Protein AF-A0A1U7Y571-F1 (afdb_monomer_lite)

pLDDT: mean 78.32, std 21.55, range [31.23, 98.25]

Foldseek 3Di:
DDDDDDDDDDPPDDDCVVVDPDPDPPDPDPVVVVCVVVVVDDPPDPPDQDADPPPRDRPVVVVVCVVDVPVPVPDPPPPVVVVVVVVVVVVVVVVVVVVVVVVVVVVVVVVVVVVVVVVVVVVVVVVVVVVVVVVVVVVVVVVVVVVVVVVVVVVVVVVVVVVVVVVVVVVVVVVVVVVVVVVVVVVVVVVVVVVVVVVVVVVVVVVVVVVVVVVVVVVVVVVVVVVVVVVVVVVVVVVVVVVVVVVLVVVVVVLVVVLVVVVVVLVVVLVVLVVVLVVVLPPDDPVVNVVSVVVNVVVSVVSVVVNVVVVVVSVVVPDDDDD

Secondary structure (DSSP, 8-state):
-PPPP---PPPPSS-GGGT-----TTS---HHHHHHHHTTS----TT-----TTT-S--HHHHHHHH-GGGGTT----HHHHHHHHHHHHHHHHHHHHHHHHHHHHHHHHHHHHHHHHHHHHHHHHHHHHHHHHHHHHHHHHHHHHHHHHHHHHHHHHHHHHHHHHHHHHHHHHHHHHHHHHHHHHHHHHHHHHHHHHHHHHHHHHHHHHHHHHHHHHHHHHHHHHHHHHHHHHHHHHHHHHHHHHHHHHHHHHHHHHHHHHHHHHHHHHHHHHHHHHHHGGG--HHHHHHHHHHHHHHHHHHHHHHHHHHHHHHTT-PPPP-

Organism: Nicotiana sylvestris (NCBI:txid4096)

Radius of gyration: 106.47 Å; chains: 1; bounding box: 173×59×267 Å

Sequence (323 aa):
MRQFARRQEVPPTRDMSKFCYDFGKDQPHDEEEIMKIWYGSKVSELNEMVEDRDRREVIPEYITWFHDPSSFRDRPEGSKRRRNDQRTIENLKEELEHAQMTIAKKQTQQQTGVAQIRLNIKNDYQSALRVMDKDINLAKNEVARLQEELANTNGLVRRVGVNKNAEIRKLQEDLSIVEEAMHQQQMEFDLQSEKFESIKNHQLAEFETEKRHYHEIIGRLQNDLTEDMKQRNSVLDREADALNLADARGQQIDGMFVVQENVKRRILEIAEYTALGCTDCEKMNKKIFIESAINLARHIATNLEAMYKDMSNQLGQGAPQPR

Structure (mmCIF, N/CA/C/O backbone):
data_AF-A0A1U7Y571-F1
#
_entry.id   AF-A0A1U7Y571-F1
#
loop_
_atom_site.group_PDB
_atom_site.id
_atom_site.type_symbol
_atom_site.label_atom_id
_atom_site.label_alt_id
_atom_site.label_comp_id
_atom_site.label_asym_id
_atom_site.label_entity_id
_atom_site.label_seq_id
_atom_site.pdbx_PDB_ins_code
_atom_site.Cartn_x
_atom_site.Cartn_y
_atom_site.Cartn_z
_atom_site.occupancy
_atom_site.B_iso_or_equiv
_atom_site.auth_seq_id
_atom_site.auth_comp_id
_atom_site.auth_asym_id
_atom_site.auth_atom_id
_atom_site.pdbx_PDB_model_num
ATOM 1 N N . MET A 1 1 ? -73.671 23.433 121.734 1.00 31.77 1 MET A N 1
ATOM 2 C CA . MET A 1 1 ? -75.065 23.069 121.398 1.00 31.77 1 MET A CA 1
ATOM 3 C C . MET A 1 1 ? -75.106 21.659 120.828 1.00 31.77 1 MET A C 1
ATOM 5 O O . MET A 1 1 ? -74.379 21.384 119.884 1.00 31.77 1 MET A O 1
ATOM 9 N N . ARG A 1 2 ? -75.920 20.770 121.410 1.00 31.23 2 ARG A N 1
ATOM 10 C CA . ARG A 1 2 ? -76.294 19.478 120.814 1.00 31.23 2 ARG A CA 1
ATOM 11 C C . ARG A 1 2 ? -77.509 19.723 119.918 1.00 31.23 2 ARG A C 1
ATOM 13 O O . ARG A 1 2 ? -78.523 20.184 120.428 1.00 31.23 2 ARG A O 1
ATOM 20 N N . GLN A 1 3 ? -77.417 19.428 118.623 1.00 33.84 3 GLN A N 1
ATOM 21 C CA . GLN A 1 3 ? -78.598 19.317 117.764 1.00 33.84 3 GLN A CA 1
ATOM 22 C C . GLN A 1 3 ? -79.016 17.847 117.676 1.00 33.84 3 GLN A C 1
ATOM 24 O O . GLN A 1 3 ? -78.217 16.966 117.367 1.00 33.84 3 GLN A O 1
ATOM 29 N N . PHE A 1 4 ? -80.273 17.609 118.040 1.00 32.69 4 PHE A N 1
ATOM 30 C CA . PHE A 1 4 ? -80.945 16.318 118.061 1.00 32.69 4 PHE A CA 1
ATOM 31 C C . PHE A 1 4 ? -81.281 15.812 116.651 1.00 32.69 4 PHE A C 1
ATOM 33 O O . PHE A 1 4 ? -81.442 16.576 115.703 1.00 32.69 4 PHE A O 1
ATOM 40 N N . ALA A 1 5 ? -81.426 14.490 116.566 1.00 40.34 5 ALA A N 1
ATOM 41 C CA . ALA A 1 5 ? -81.720 13.694 115.386 1.00 40.34 5 ALA A CA 1
ATOM 42 C C . ALA A 1 5 ? -82.899 14.203 114.530 1.00 40.34 5 ALA A C 1
ATOM 44 O O . ALA A 1 5 ? -84.063 14.130 114.925 1.00 40.34 5 ALA A O 1
ATOM 45 N N . ARG A 1 6 ? -82.591 14.586 113.289 1.00 34.84 6 ARG A N 1
ATOM 46 C CA . ARG A 1 6 ? -83.464 14.439 112.115 1.00 34.84 6 ARG A CA 1
ATOM 47 C C . ARG A 1 6 ? -82.594 13.893 110.981 1.00 34.84 6 ARG A C 1
ATOM 49 O O . ARG A 1 6 ? -81.457 14.333 110.838 1.00 34.84 6 ARG A O 1
ATOM 56 N N . ARG A 1 7 ? -83.094 12.911 110.219 1.00 35.56 7 ARG A N 1
ATOM 57 C CA . ARG A 1 7 ? -82.426 12.376 109.017 1.00 35.56 7 ARG A CA 1
ATOM 58 C C . ARG A 1 7 ? -82.040 13.546 108.106 1.00 35.56 7 ARG A C 1
ATOM 60 O O . ARG A 1 7 ? -82.919 14.162 107.513 1.00 35.56 7 ARG A O 1
ATOM 67 N N . GLN A 1 8 ? -80.750 13.847 108.020 1.00 35.62 8 GLN A N 1
ATOM 68 C CA . GLN A 1 8 ? -80.201 14.684 106.963 1.00 35.62 8 GLN A CA 1
ATOM 69 C C . GLN A 1 8 ? -79.839 13.754 105.808 1.00 35.62 8 GLN A C 1
ATOM 71 O O . GLN A 1 8 ? -78.957 12.907 105.940 1.00 35.62 8 GLN A O 1
ATOM 76 N N . GLU A 1 9 ? -80.545 13.882 104.686 1.00 34.69 9 GLU A N 1
ATOM 77 C CA . GLU A 1 9 ? -79.982 13.464 103.407 1.00 34.69 9 GLU A CA 1
ATOM 78 C C . GLU A 1 9 ? -78.757 14.343 103.154 1.00 34.69 9 GLU A C 1
ATOM 80 O O . GLU A 1 9 ? -78.860 15.568 103.091 1.00 34.69 9 GLU A O 1
ATOM 85 N N . VAL A 1 10 ? -77.583 13.720 103.074 1.00 40.56 10 VAL A N 1
ATOM 86 C CA . VAL A 1 10 ? -76.367 14.397 102.623 1.00 40.56 10 VAL A CA 1
ATOM 87 C C . VAL A 1 10 ? -76.582 14.745 101.145 1.00 40.56 10 VAL A C 1
ATOM 89 O O . VAL A 1 10 ? -76.798 13.825 100.352 1.00 40.56 10 VAL A O 1
ATOM 92 N N . PRO A 1 11 ? -76.546 16.026 100.736 1.00 41.34 11 PRO A N 1
ATOM 93 C CA . PRO A 1 11 ? -76.651 16.375 99.326 1.00 41.34 11 PRO A CA 1
ATOM 94 C C . PRO A 1 11 ? -75.455 15.781 98.566 1.00 41.34 11 PRO A C 1
ATOM 96 O O . PRO A 1 11 ? -74.331 15.842 99.074 1.00 41.34 11 PRO A O 1
ATOM 99 N N . PRO A 1 12 ? -75.637 15.226 97.354 1.00 43.62 12 PRO A N 1
ATOM 100 C CA . PRO A 1 12 ? -74.515 14.762 96.554 1.00 43.62 12 PRO A CA 1
ATOM 101 C C . PRO A 1 12 ? -73.651 15.974 96.200 1.00 43.62 12 PRO A C 1
ATOM 103 O O . PRO A 1 12 ? -74.136 16.915 95.573 1.00 43.62 12 PRO A O 1
ATOM 106 N N . THR A 1 13 ? -72.401 15.948 96.669 1.00 43.28 13 THR A N 1
ATOM 107 C CA . THR A 1 13 ? -71.275 16.851 96.375 1.00 43.28 13 THR A CA 1
ATOM 108 C C . THR A 1 13 ? -71.540 17.879 95.266 1.00 43.28 13 THR A C 1
ATOM 110 O O . THR A 1 13 ? -71.124 17.734 94.118 1.00 43.28 13 THR A O 1
ATOM 113 N N . ARG A 1 14 ? -72.197 18.980 95.640 1.00 43.28 14 ARG A N 1
ATOM 114 C CA . ARG A 1 14 ? -72.094 20.272 94.963 1.00 43.28 14 ARG A CA 1
ATOM 115 C C . ARG A 1 14 ? -71.531 21.250 95.980 1.00 43.28 14 ARG A C 1
ATOM 117 O O . ARG A 1 14 ? -72.228 21.639 96.905 1.00 43.28 14 ARG A O 1
ATOM 124 N N . ASP A 1 15 ? -70.245 21.534 95.815 1.00 46.50 15 ASP A N 1
ATOM 125 C CA . ASP A 1 15 ? -69.506 22.691 96.323 1.00 46.50 15 ASP A CA 1
ATOM 126 C C . ASP A 1 15 ? -70.069 23.353 97.604 1.00 46.50 15 ASP A C 1
ATOM 128 O O . ASP A 1 15 ? -70.767 24.367 97.564 1.00 46.50 15 ASP A O 1
ATOM 132 N N . MET A 1 16 ? -69.757 22.755 98.761 1.00 43.06 16 MET A N 1
ATOM 133 C CA . MET A 1 16 ? -70.115 23.255 100.102 1.00 43.06 16 MET A CA 1
ATOM 134 C C . MET A 1 16 ? -69.281 24.478 100.538 1.00 43.06 16 MET A C 1
ATOM 136 O O . MET A 1 16 ? -69.484 24.995 101.636 1.00 43.06 16 MET A O 1
ATOM 140 N N . SER A 1 17 ? -68.381 24.982 99.683 1.00 52.56 17 SER A N 1
ATOM 141 C CA . SER A 1 17 ? -67.514 26.138 99.968 1.00 52.56 17 SER A CA 1
ATOM 142 C C . SER A 1 17 ? -68.280 27.429 100.280 1.00 52.56 17 SER A C 1
ATOM 144 O O . SER A 1 17 ? -67.743 28.324 100.920 1.00 52.56 17 SER A O 1
ATOM 146 N N . LYS A 1 18 ? -69.555 27.531 99.880 1.00 46.28 18 LYS A N 1
ATOM 147 C CA . LYS A 1 18 ? -70.400 28.710 100.139 1.00 46.28 18 LYS A CA 1
ATOM 148 C C . LYS A 1 18 ? -71.091 28.720 101.507 1.00 46.28 18 LYS A C 1
ATOM 150 O O . LYS A 1 18 ? -71.680 29.736 101.861 1.00 46.28 18 LYS A O 1
ATOM 155 N N . PHE A 1 19 ? -71.049 27.616 102.258 1.00 45.09 19 PHE A N 1
ATOM 156 C CA . PHE A 1 19 ? -71.731 27.481 103.557 1.00 45.09 19 PHE A CA 1
ATOM 157 C C . PHE A 1 19 ? -70.787 27.130 104.715 1.00 45.09 19 PHE A C 1
ATOM 159 O O . PHE A 1 19 ? -71.224 27.073 105.864 1.00 45.09 19 PHE A O 1
ATOM 166 N N . CYS A 1 20 ? -69.503 26.920 104.428 1.00 41.84 20 CYS A N 1
ATOM 167 C CA . CYS A 1 20 ? -68.460 26.723 105.424 1.00 41.84 20 CYS A CA 1
ATOM 168 C C . CYS A 1 20 ? -67.620 27.997 105.524 1.00 41.84 20 CYS A C 1
ATOM 170 O O . CYS A 1 20 ? -66.978 28.400 104.558 1.00 41.84 20 CYS A O 1
ATOM 172 N N . TYR A 1 21 ? -67.634 28.629 106.696 1.00 47.75 21 TYR A N 1
ATOM 173 C CA . TYR A 1 21 ? -66.635 29.630 107.053 1.00 47.75 21 TYR A CA 1
ATOM 174 C C . TYR A 1 21 ? -65.439 28.870 107.633 1.00 47.75 21 TYR A C 1
ATOM 176 O O . TYR A 1 21 ? -65.508 28.356 108.751 1.00 47.75 21 TYR A O 1
ATOM 184 N N . ASP A 1 22 ? -64.385 28.710 106.835 1.00 48.94 22 ASP A N 1
ATOM 185 C CA . ASP A 1 22 ? -63.170 28.013 107.255 1.00 48.94 22 ASP A CA 1
ATOM 186 C C . ASP A 1 22 ? -62.324 28.935 108.139 1.00 48.94 22 ASP A C 1
ATOM 188 O O . ASP A 1 22 ? -61.705 29.890 107.670 1.00 48.94 22 ASP A O 1
ATOM 192 N N . PHE A 1 23 ? -62.270 28.634 109.437 1.00 48.78 23 PHE A N 1
ATOM 193 C CA . PHE A 1 23 ? -61.334 29.274 110.357 1.00 48.78 23 PHE A CA 1
ATOM 194 C C . PHE A 1 23 ? -59.938 28.665 110.155 1.00 48.78 23 PHE A C 1
ATOM 196 O O . PHE A 1 23 ? -59.596 27.631 110.733 1.00 48.78 23 PHE A O 1
ATOM 203 N N . GLY A 1 24 ? -59.142 29.290 109.285 1.00 47.00 24 GLY A N 1
ATOM 204 C CA . GLY A 1 24 ? -57.737 28.943 109.068 1.00 47.00 24 GLY A CA 1
ATOM 205 C C . GLY A 1 24 ? -56.889 29.169 110.326 1.00 47.00 24 GLY A C 1
ATOM 206 O O . GLY A 1 24 ? -57.130 30.098 111.092 1.00 47.00 24 GLY A O 1
ATOM 207 N N . LYS A 1 25 ? -55.878 28.317 110.539 1.00 49.66 25 LYS A N 1
ATOM 208 C CA . LYS A 1 25 ? -55.056 28.269 111.767 1.00 49.66 25 LYS A CA 1
ATOM 209 C C . LYS A 1 25 ? -54.206 29.519 112.060 1.00 49.66 25 LYS A C 1
ATOM 211 O O . LYS A 1 25 ? -53.696 29.608 113.169 1.00 49.66 25 LYS A O 1
ATOM 216 N N . ASP A 1 26 ? -54.102 30.473 111.132 1.00 52.91 26 ASP A N 1
ATOM 217 C CA . ASP A 1 26 ? -53.171 31.612 111.221 1.00 52.91 26 ASP A CA 1
ATOM 218 C C . ASP A 1 26 ? -53.839 32.990 111.012 1.00 52.91 26 ASP A C 1
ATOM 220 O O . ASP A 1 26 ? -53.182 33.955 110.621 1.00 52.91 26 ASP A O 1
ATOM 224 N N . GLN A 1 27 ? -55.145 33.110 111.270 1.00 49.53 27 GLN A N 1
ATOM 225 C CA . GLN A 1 27 ? -55.864 34.386 111.184 1.00 49.53 27 GLN A CA 1
ATOM 226 C C . GLN A 1 27 ? -56.227 34.880 112.596 1.00 49.53 27 GLN A C 1
ATOM 228 O O . GLN A 1 27 ? -56.904 34.146 113.322 1.00 49.53 27 GLN A O 1
ATOM 233 N N . PRO A 1 28 ? -55.783 36.080 113.029 1.00 51.31 28 PRO A N 1
ATOM 234 C CA . PRO A 1 28 ? -56.175 36.619 114.326 1.00 51.31 28 PRO A CA 1
ATOM 235 C C . PRO A 1 28 ? -57.691 36.801 114.344 1.00 51.31 28 PRO A C 1
ATOM 237 O O . PRO A 1 28 ? -58.272 37.405 113.443 1.00 51.31 28 PRO A O 1
ATOM 240 N N . HIS A 1 29 ? -58.324 36.206 115.348 1.00 54.94 29 HIS A N 1
ATOM 241 C CA . HIS A 1 29 ? -59.762 36.262 115.534 1.00 54.94 29 HIS A CA 1
ATOM 242 C C . HIS A 1 29 ? -60.182 37.704 115.820 1.00 54.94 29 HIS A C 1
ATOM 244 O O . HIS A 1 29 ? -59.768 38.273 116.829 1.00 54.94 29 HIS A O 1
ATOM 250 N N . ASP A 1 30 ? -60.995 38.289 114.941 1.00 53.50 30 ASP A N 1
ATOM 251 C CA . ASP A 1 30 ? -61.680 39.540 115.241 1.00 53.50 30 ASP A CA 1
ATOM 252 C C . ASP A 1 30 ? -62.748 39.235 116.300 1.00 53.50 30 ASP A C 1
ATOM 254 O O . ASP A 1 30 ? -63.808 38.665 116.011 1.00 53.50 30 ASP A O 1
ATOM 258 N N . GLU A 1 31 ? -62.421 39.527 117.562 1.00 55.09 31 GLU A N 1
ATOM 259 C CA . GLU A 1 31 ? -63.329 39.343 118.696 1.00 55.09 31 GLU A CA 1
ATOM 260 C C . GLU A 1 31 ? -64.668 40.043 118.441 1.00 55.09 31 GLU A C 1
ATOM 262 O O . GLU A 1 31 ? -65.698 39.548 118.886 1.00 55.09 31 GLU A O 1
ATOM 267 N N . GLU A 1 32 ? -64.697 41.124 117.657 1.00 55.69 32 GLU A N 1
ATOM 268 C CA . GLU A 1 32 ? -65.911 41.876 117.343 1.00 55.69 32 GLU A CA 1
ATOM 269 C C . GLU A 1 32 ? -66.868 41.097 116.414 1.00 55.69 32 GLU A C 1
ATOM 271 O O . GLU A 1 32 ? -68.094 41.204 116.528 1.00 55.69 32 GLU A O 1
ATOM 276 N N . GLU A 1 33 ? -66.337 40.238 115.540 1.00 57.28 33 GLU A N 1
ATOM 277 C CA . GLU A 1 33 ? -67.117 39.415 114.606 1.00 57.28 33 GLU A CA 1
ATOM 278 C C . GLU A 1 33 ? -67.614 38.113 115.262 1.00 57.28 33 GLU A C 1
ATOM 280 O O . GLU A 1 33 ? -68.762 37.702 115.064 1.00 57.28 33 GLU A O 1
ATOM 285 N N . ILE A 1 34 ? -66.810 37.527 116.157 1.00 54.88 34 ILE A N 1
ATOM 286 C CA . ILE A 1 34 ? -67.235 36.423 117.036 1.00 54.88 34 ILE A CA 1
ATOM 287 C C . ILE A 1 34 ? -68.296 36.915 118.031 1.00 54.88 34 ILE A C 1
ATOM 289 O O . ILE A 1 34 ? -69.308 36.238 118.249 1.00 54.88 34 ILE A O 1
ATOM 293 N N . MET A 1 35 ? -68.122 38.122 118.578 1.00 52.94 35 MET A N 1
ATOM 294 C CA . MET A 1 35 ? -69.104 38.767 119.448 1.00 52.94 35 MET A CA 1
ATOM 295 C C . MET A 1 35 ? -70.404 39.075 118.699 1.00 52.94 35 MET A C 1
ATOM 297 O O . MET A 1 35 ? -71.463 38.898 119.285 1.00 52.94 35 MET A O 1
ATOM 301 N N . LYS A 1 36 ? -70.405 39.411 117.401 1.00 57.31 36 LYS A N 1
ATOM 302 C CA . LYS A 1 36 ? -71.660 39.557 116.624 1.00 57.31 36 LYS A CA 1
ATOM 303 C C . LYS A 1 36 ? -72.463 38.256 116.499 1.00 57.31 36 LYS A C 1
ATOM 305 O O . LYS A 1 36 ? -73.692 38.306 116.510 1.00 57.31 36 LYS A O 1
ATOM 310 N N . ILE A 1 37 ? -71.799 37.100 116.421 1.00 53.69 37 ILE A N 1
ATOM 311 C CA . ILE A 1 37 ? -72.464 35.784 116.374 1.00 53.69 37 ILE A CA 1
ATOM 312 C C . ILE A 1 37 ? -72.998 35.392 117.763 1.00 53.69 37 ILE A C 1
ATOM 314 O O . ILE A 1 37 ? -74.076 34.806 117.870 1.00 53.69 37 ILE A O 1
ATOM 318 N N . TRP A 1 38 ? -72.274 35.737 118.832 1.00 51.00 38 TRP A N 1
ATOM 319 C CA . TRP A 1 38 ? -72.610 35.331 120.201 1.00 51.00 38 TRP A CA 1
ATOM 320 C C . TRP A 1 38 ? -73.520 36.317 120.961 1.00 51.00 38 TRP A C 1
ATOM 322 O O . TRP A 1 38 ? -74.423 35.865 121.658 1.00 51.00 38 TRP A O 1
ATOM 332 N N . TYR A 1 39 ? -73.384 37.637 120.787 1.00 45.16 39 TYR A N 1
ATOM 333 C CA . TYR A 1 39 ? -74.189 38.671 121.472 1.00 45.16 39 TYR A CA 1
ATOM 334 C C . TYR A 1 39 ? -75.513 39.029 120.778 1.00 45.16 39 TYR A C 1
ATOM 336 O O . TYR A 1 39 ? -76.322 39.763 121.342 1.00 45.16 39 TYR A O 1
ATOM 344 N N . GLY A 1 40 ? -75.797 38.467 119.597 1.00 39.66 40 GLY A N 1
ATOM 345 C CA . GLY A 1 40 ? -77.171 38.400 119.080 1.00 39.66 40 GLY A CA 1
ATOM 346 C C . GLY A 1 40 ? -78.068 37.468 119.910 1.00 39.66 40 GLY A C 1
ATOM 347 O O . GLY A 1 40 ? -79.295 37.535 119.811 1.00 39.66 40 GLY A O 1
ATOM 348 N N . SER A 1 41 ? -77.469 36.623 120.760 1.00 35.56 41 SER A N 1
ATOM 349 C CA . SER A 1 41 ? -78.193 35.854 121.768 1.00 35.56 41 SER A CA 1
ATOM 350 C C . SER A 1 41 ? -78.503 36.753 122.957 1.00 35.56 41 SER A C 1
ATOM 352 O O . SER A 1 41 ? -77.671 36.954 123.840 1.00 35.56 41 SER A O 1
ATOM 354 N N . LYS A 1 42 ? -79.732 37.278 122.994 1.00 38.59 42 LYS A N 1
ATOM 355 C CA . LYS A 1 42 ? -80.334 37.741 124.245 1.00 38.59 42 LYS A CA 1
ATOM 356 C C . LYS A 1 42 ? -80.185 36.624 125.276 1.00 38.59 42 LYS A C 1
ATOM 358 O O . LYS A 1 42 ? -80.709 35.527 125.087 1.00 38.59 42 LYS A O 1
ATOM 363 N N . VAL A 1 43 ? -79.465 36.908 126.355 1.00 35.81 43 VAL A N 1
ATOM 364 C CA . VAL A 1 43 ? -79.525 36.099 127.568 1.00 35.81 43 VAL A CA 1
ATOM 365 C C . VAL A 1 43 ? -80.915 36.347 128.136 1.00 35.81 43 VAL A C 1
ATOM 367 O O . VAL A 1 43 ? -81.156 37.388 128.740 1.00 35.81 43 VAL A O 1
ATOM 370 N N . SER A 1 44 ? -81.855 35.453 127.834 1.00 37.69 44 SER A N 1
ATOM 371 C CA . SER A 1 44 ? -83.191 35.521 128.411 1.00 37.69 44 SER A CA 1
ATOM 372 C C . SER A 1 44 ? -83.073 35.464 129.929 1.00 37.69 44 SER A C 1
ATOM 374 O O . SER A 1 44 ? -82.416 34.578 130.483 1.00 37.69 44 SER A O 1
ATOM 376 N N . GLU A 1 45 ? -83.667 36.459 130.586 1.00 37.25 45 GLU A N 1
ATOM 377 C CA . GLU A 1 45 ? -83.770 36.518 132.039 1.00 37.25 45 GLU A CA 1
ATOM 378 C C . GLU A 1 45 ? -84.457 35.244 132.547 1.00 37.25 45 GLU A C 1
ATOM 380 O O . GLU A 1 45 ? -85.248 34.631 131.832 1.00 37.25 45 GLU A O 1
ATOM 385 N N . LEU A 1 46 ? -84.147 34.839 133.782 1.00 40.56 46 LEU A N 1
ATOM 386 C CA . LEU A 1 46 ? -84.440 33.530 134.394 1.00 40.56 46 LEU A CA 1
ATOM 387 C C . LEU A 1 46 ? -85.919 33.058 134.327 1.00 40.56 46 LEU A C 1
ATOM 389 O O . LEU A 1 46 ? -86.202 31.929 134.703 1.00 40.56 46 LEU A O 1
ATOM 393 N N . ASN A 1 47 ? -86.845 33.888 133.839 1.00 41.75 47 ASN A N 1
ATOM 394 C CA . ASN A 1 47 ? -88.275 33.614 133.681 1.00 41.75 47 ASN A CA 1
ATOM 395 C C . ASN A 1 47 ? -88.846 33.994 132.292 1.00 41.75 47 ASN A C 1
ATOM 397 O O . ASN A 1 47 ? -90.063 34.124 132.149 1.00 41.75 47 ASN A O 1
ATOM 401 N N . GLU A 1 48 ? -88.019 34.191 131.261 1.00 43.38 48 GLU A N 1
ATOM 402 C CA . GLU A 1 48 ? -88.506 34.546 129.921 1.00 43.38 48 GLU A CA 1
ATOM 403 C C . GLU A 1 48 ? -88.832 33.283 129.098 1.00 43.38 48 GLU A C 1
ATOM 405 O O . GLU A 1 48 ? -87.965 32.481 128.744 1.00 43.38 48 GLU A O 1
ATOM 410 N N . MET A 1 49 ? -90.128 33.083 128.840 1.00 46.78 49 MET A N 1
ATOM 411 C CA . MET A 1 49 ? -90.694 31.901 128.185 1.00 46.78 49 MET A CA 1
ATOM 412 C C . MET A 1 49 ? -90.464 31.942 126.665 1.00 46.78 49 MET A C 1
ATOM 414 O O . MET A 1 49 ? -90.926 32.858 125.989 1.00 46.78 49 MET A O 1
ATOM 418 N N . VAL A 1 50 ? -89.777 30.938 126.108 1.00 44.22 50 VAL A N 1
ATOM 419 C CA . VAL A 1 50 ? -89.548 30.826 124.655 1.00 44.22 50 VAL A CA 1
ATOM 420 C C . VAL A 1 50 ? -90.733 30.109 123.998 1.00 44.22 50 VAL A C 1
ATOM 422 O O . VAL A 1 50 ? -90.912 28.904 124.170 1.00 44.22 50 VAL A O 1
ATOM 425 N N . GLU A 1 51 ? -91.547 30.856 123.249 1.00 44.53 51 GLU A N 1
ATOM 426 C CA . GLU A 1 51 ? -92.693 30.336 122.490 1.00 44.53 51 GLU A CA 1
ATOM 427 C C . GLU A 1 51 ? -92.257 29.588 121.215 1.00 44.53 51 GLU A C 1
ATOM 429 O O . GLU A 1 51 ? -91.438 30.077 120.432 1.00 44.53 51 GLU A O 1
ATOM 434 N N . ASP A 1 52 ? -92.840 28.407 120.977 1.00 48.34 52 ASP A N 1
ATOM 435 C CA . ASP A 1 52 ? -92.602 27.608 119.770 1.00 48.34 52 ASP A CA 1
ATOM 436 C C . ASP A 1 52 ? -93.311 28.237 118.550 1.00 48.34 52 ASP A C 1
ATOM 438 O O . ASP A 1 52 ? -94.535 28.426 118.526 1.00 48.34 52 ASP A O 1
ATOM 442 N N . ARG A 1 53 ? -92.518 28.581 117.526 1.00 49.38 53 ARG A N 1
ATOM 443 C CA . ARG A 1 53 ? -92.895 29.468 116.410 1.00 49.38 53 ARG A CA 1
ATOM 444 C C . ARG A 1 53 ? -93.991 28.916 115.503 1.00 49.38 53 ARG A C 1
ATOM 446 O O . ARG A 1 53 ? -94.675 29.706 114.858 1.00 49.38 53 ARG A O 1
ATOM 453 N N . ASP A 1 54 ? -94.184 27.602 115.484 1.00 48.22 54 ASP A N 1
ATOM 454 C CA . ASP A 1 54 ? -95.170 26.965 114.608 1.00 48.22 54 ASP A CA 1
ATOM 455 C C . ASP A 1 54 ? -96.510 26.684 115.306 1.00 48.22 54 ASP A C 1
ATOM 457 O O . ASP A 1 54 ? -97.479 26.324 114.634 1.00 48.22 54 ASP A O 1
ATOM 461 N N . ARG A 1 55 ? -96.602 26.837 116.640 1.00 54.59 55 ARG A N 1
ATOM 462 C CA . ARG A 1 55 ? -97.821 26.483 117.396 1.00 54.59 55 ARG A CA 1
ATOM 463 C C . ARG A 1 55 ? -98.273 27.464 118.484 1.00 54.59 55 ARG A C 1
ATOM 465 O O . ARG A 1 55 ? -99.368 27.261 118.990 1.00 54.59 55 ARG A O 1
ATOM 472 N N . ARG A 1 56 ? -97.528 28.541 118.791 1.00 49.72 56 ARG A N 1
ATOM 473 C CA . ARG A 1 56 ? -97.926 29.616 119.743 1.00 49.72 56 ARG A CA 1
ATOM 474 C C . ARG A 1 56 ? -98.472 29.117 121.098 1.00 49.72 56 ARG A C 1
ATOM 476 O O . ARG A 1 56 ? -99.270 29.794 121.738 1.00 49.72 56 ARG A O 1
ATOM 483 N N . GLU A 1 57 ? -98.021 27.953 121.549 1.00 47.53 57 GLU A N 1
ATOM 484 C CA . GLU A 1 57 ? -98.311 27.409 122.873 1.00 47.53 57 GLU A CA 1
ATOM 485 C C . GLU A 1 57 ? -96.987 26.988 123.513 1.00 47.53 57 GLU A C 1
ATOM 487 O O . GLU A 1 57 ? -96.152 26.331 122.885 1.00 47.53 57 GLU A O 1
ATOM 492 N N . VAL A 1 58 ? -96.774 27.404 124.762 1.00 49.50 58 VAL A N 1
ATOM 493 C CA . VAL A 1 58 ? -95.602 27.022 125.554 1.00 49.50 58 VAL A CA 1
ATOM 494 C C . VAL A 1 58 ? -95.783 25.564 125.965 1.00 49.50 58 VAL A C 1
ATOM 496 O O . VAL A 1 58 ? -96.652 25.272 126.780 1.00 49.50 58 VAL A O 1
ATOM 499 N N . ILE A 1 59 ? -94.988 24.657 125.380 1.00 50.50 59 ILE A N 1
ATOM 500 C CA . ILE A 1 59 ? -95.029 23.206 125.631 1.00 50.50 59 ILE A CA 1
ATOM 501 C C . ILE A 1 59 ? -94.645 22.953 127.102 1.00 50.50 59 ILE A C 1
ATOM 503 O O . ILE A 1 59 ? -93.455 23.024 127.437 1.00 50.50 59 ILE A O 1
ATOM 507 N N . PRO A 1 60 ? -95.608 22.658 127.999 1.00 55.00 60 PRO A N 1
ATOM 508 C CA . PRO A 1 60 ? -95.343 22.568 129.435 1.00 55.00 60 PRO A CA 1
ATOM 509 C C . PRO A 1 60 ? -94.358 21.442 129.775 1.00 55.00 60 PRO A C 1
ATOM 511 O O . PRO A 1 60 ? -93.636 21.518 130.772 1.00 55.00 60 PRO A O 1
ATOM 514 N N . GLU A 1 61 ? -94.279 20.415 128.919 1.00 51.66 61 GLU A N 1
ATOM 515 C CA . GLU A 1 61 ? -93.401 19.258 129.108 1.00 51.66 61 GLU A CA 1
ATOM 516 C C . GLU A 1 61 ? -91.904 19.583 129.002 1.00 51.66 61 GLU A C 1
ATOM 518 O O . GLU A 1 61 ? -91.074 18.854 129.548 1.00 51.66 61 GLU A O 1
ATOM 523 N N . TYR A 1 62 ? -91.530 20.677 128.330 1.00 55.19 62 TYR A N 1
ATOM 524 C CA . TYR A 1 62 ? -90.127 21.090 128.247 1.00 55.19 62 TYR A CA 1
ATOM 525 C C . TYR A 1 62 ? -89.632 21.697 129.569 1.00 55.19 62 TYR A C 1
ATOM 527 O O . TYR A 1 62 ? -88.498 21.450 129.982 1.00 55.19 62 TYR A O 1
ATOM 535 N N . ILE A 1 63 ? -90.504 22.421 130.280 1.00 54.47 63 ILE A N 1
ATOM 536 C CA . ILE A 1 63 ? -90.199 23.014 131.593 1.00 54.47 63 ILE A CA 1
ATOM 537 C C . ILE A 1 63 ? -90.005 21.909 132.640 1.00 54.47 63 ILE A C 1
ATOM 539 O O . ILE A 1 63 ? -89.088 21.971 133.457 1.00 54.47 63 ILE A O 1
ATOM 543 N N . THR A 1 64 ? -90.813 20.848 132.571 1.00 52.84 64 THR A N 1
ATOM 544 C CA . THR A 1 64 ? -90.664 19.679 133.452 1.00 52.84 64 THR A CA 1
ATOM 545 C C . THR A 1 64 ? -89.386 18.891 133.153 1.00 52.84 64 THR A C 1
ATOM 547 O O . THR A 1 64 ? -88.708 18.472 134.088 1.00 52.84 64 THR A O 1
ATOM 550 N N . TRP A 1 65 ? -88.989 18.753 131.879 1.00 58.53 65 TRP A N 1
ATOM 551 C CA . TRP A 1 65 ? -87.721 18.105 131.508 1.00 58.53 65 TRP A CA 1
ATOM 552 C C . TRP A 1 65 ? -86.483 18.871 131.997 1.00 58.53 65 TRP A C 1
ATOM 554 O O . TRP A 1 65 ? -85.517 18.252 132.442 1.00 58.53 65 TRP A O 1
ATOM 564 N N . PHE A 1 66 ? -86.501 20.205 131.921 1.00 53.59 66 PHE A N 1
ATOM 565 C CA . PHE A 1 66 ? -85.352 21.027 132.306 1.00 53.59 66 PHE A CA 1
ATOM 566 C C . PHE A 1 66 ? -85.111 21.033 133.826 1.00 53.59 66 PHE A C 1
ATOM 568 O O . PHE A 1 66 ? -83.960 21.072 134.260 1.00 53.59 66 PHE A O 1
ATOM 575 N N . HIS A 1 67 ? -86.176 20.952 134.634 1.00 50.72 67 HIS A N 1
ATOM 576 C CA . HIS A 1 67 ? -86.078 20.942 136.098 1.00 50.72 67 HIS A CA 1
ATOM 577 C C . HIS A 1 67 ? -85.942 19.541 136.717 1.00 50.72 67 HIS A C 1
ATOM 579 O O . HIS A 1 67 ? -85.337 19.424 137.781 1.00 50.72 67 HIS A O 1
ATOM 585 N N . ASP A 1 68 ? -86.433 18.485 136.059 1.00 49.56 68 ASP A N 1
ATOM 586 C CA . ASP A 1 68 ? -86.219 17.093 136.476 1.00 49.56 68 ASP A CA 1
ATOM 587 C C . ASP A 1 68 ? -86.055 16.152 135.260 1.00 49.56 68 ASP A C 1
ATOM 589 O O . ASP A 1 68 ? -87.027 15.545 134.786 1.00 49.56 68 ASP A O 1
ATOM 593 N N . PRO A 1 69 ? -84.813 15.969 134.761 1.00 51.78 69 PRO A N 1
ATOM 594 C CA . PRO A 1 69 ? -84.512 15.094 133.624 1.00 51.78 69 PRO A CA 1
ATOM 595 C C . PRO A 1 69 ? -84.854 13.614 133.868 1.00 51.78 69 PRO A C 1
ATOM 597 O O . PRO A 1 69 ? -84.873 12.816 132.927 1.00 51.78 69 PRO A O 1
ATOM 600 N N . SER A 1 70 ? -85.101 13.231 135.124 1.00 49.28 70 SER A N 1
ATOM 601 C CA . SER A 1 70 ? -85.422 11.864 135.542 1.00 49.28 70 SER A CA 1
ATOM 602 C C . SER A 1 70 ? -86.856 11.479 135.164 1.00 49.28 70 SER A C 1
ATOM 604 O O . SER A 1 70 ? -87.119 10.312 134.879 1.00 49.28 70 SER A O 1
ATOM 606 N N . SER A 1 71 ? -87.755 12.462 135.060 1.00 50.94 71 SER A N 1
ATOM 607 C CA . SER A 1 71 ? -89.189 12.272 134.792 1.00 50.94 71 SER A CA 1
ATOM 608 C C . SER A 1 71 ? -89.525 11.786 133.369 1.00 50.94 71 SER A C 1
ATOM 610 O O . SER A 1 71 ? -90.636 11.318 133.122 1.00 50.94 71 SER A O 1
ATOM 612 N N . PHE A 1 72 ? -88.571 11.830 132.427 1.00 47.91 72 PHE A N 1
ATOM 613 C CA . PHE A 1 72 ? -88.764 11.360 131.044 1.00 47.91 72 PHE A CA 1
ATOM 614 C C . PHE A 1 72 ? -88.205 9.958 130.760 1.00 47.91 72 PHE A C 1
ATOM 616 O O . PHE A 1 72 ? -88.449 9.422 129.676 1.00 47.91 72 PHE A O 1
ATOM 623 N N . ARG A 1 73 ? -87.487 9.333 131.709 1.00 44.91 73 ARG A N 1
ATOM 624 C CA . ARG A 1 73 ? -87.071 7.921 131.569 1.00 44.91 73 ARG A CA 1
ATOM 625 C C . ARG A 1 73 ? -88.247 6.947 131.638 1.00 44.91 73 ARG A C 1
ATOM 627 O O . ARG A 1 73 ? -88.126 5.844 131.114 1.00 44.91 73 ARG A O 1
ATOM 634 N N . ASP A 1 74 ? -89.381 7.388 132.175 1.00 42.22 74 ASP A N 1
ATOM 635 C CA . ASP A 1 74 ? -90.572 6.562 132.372 1.00 42.22 74 ASP A CA 1
ATOM 636 C C . ASP A 1 74 ? -91.685 6.845 131.350 1.00 42.22 74 ASP A C 1
ATOM 638 O O . ASP A 1 74 ? -92.851 6.521 131.579 1.00 42.22 74 ASP A O 1
ATOM 642 N N . ARG A 1 75 ? -91.346 7.406 130.177 1.00 43.28 75 ARG A N 1
ATOM 643 C CA . ARG A 1 75 ? -92.268 7.416 129.032 1.00 43.28 75 ARG A CA 1
ATOM 644 C C . ARG A 1 75 ? -92.087 6.103 128.263 1.00 43.28 75 ARG A C 1
ATOM 646 O O . ARG A 1 75 ? -91.058 5.933 127.608 1.00 43.28 75 ARG A O 1
ATOM 653 N N . PRO A 1 76 ? -93.049 5.163 128.300 1.00 46.75 76 PRO A N 1
ATOM 654 C CA . PRO A 1 76 ? -92.924 3.931 127.544 1.00 46.75 76 PRO A CA 1
ATOM 655 C C . PRO A 1 76 ? -93.008 4.283 126.059 1.00 46.75 76 PRO A C 1
ATOM 657 O O . PRO A 1 76 ? -94.075 4.605 125.534 1.00 46.75 76 PRO A O 1
ATOM 660 N N . GLU A 1 77 ? -91.864 4.248 125.375 1.00 41.19 77 GLU A N 1
ATOM 661 C CA . GLU A 1 77 ? -91.798 4.229 123.919 1.00 41.19 77 GLU A CA 1
ATOM 662 C C . GLU A 1 77 ? -92.743 3.136 123.415 1.00 41.19 77 GLU A C 1
ATOM 664 O O . GLU A 1 77 ? -92.512 1.938 123.594 1.00 41.19 77 GLU A O 1
ATOM 669 N N . GLY A 1 78 ? -93.859 3.556 122.818 1.00 39.12 78 GLY A N 1
ATOM 670 C CA . GLY A 1 78 ? -94.883 2.653 122.320 1.00 39.12 78 GLY A CA 1
ATOM 671 C C . GLY A 1 78 ? -94.281 1.599 121.387 1.00 39.12 78 GLY A C 1
ATOM 672 O O . GLY A 1 78 ? -93.810 1.909 120.293 1.00 39.12 78 GLY A O 1
ATOM 673 N N . SER A 1 79 ? -94.366 0.342 121.825 1.00 53.12 79 SER A N 1
ATOM 674 C CA . SER A 1 79 ? -93.924 -0.920 121.201 1.00 53.12 79 SER A CA 1
ATOM 675 C C . SER A 1 79 ? -94.032 -1.015 119.663 1.00 53.12 79 SER A C 1
ATOM 677 O O . SER A 1 79 ? -93.230 -1.698 119.022 1.00 53.12 79 SER A O 1
ATOM 679 N N . LYS A 1 80 ? -94.981 -0.307 119.034 1.00 53.31 80 LYS A N 1
ATOM 680 C CA . LYS A 1 80 ? -95.178 -0.319 117.574 1.00 53.31 80 LYS A CA 1
ATOM 681 C C . LYS A 1 80 ? -94.082 0.413 116.781 1.00 53.31 80 LYS A C 1
ATOM 683 O O . LYS A 1 80 ? -93.756 -0.053 115.694 1.00 53.31 80 LYS A O 1
ATOM 688 N N . ARG A 1 81 ? -93.486 1.501 117.295 1.00 55.88 81 ARG A N 1
ATOM 689 C CA . ARG A 1 81 ? -92.401 2.226 116.592 1.00 55.88 81 ARG A CA 1
ATOM 690 C C . ARG A 1 81 ? -91.105 1.416 116.583 1.00 55.88 81 ARG A C 1
ATOM 692 O O . ARG A 1 81 ? -90.589 1.110 115.517 1.00 55.88 81 ARG A O 1
ATOM 699 N N . ARG A 1 82 ? -90.692 0.920 117.754 1.00 57.84 82 ARG A N 1
ATOM 700 C CA . ARG A 1 82 ? -89.491 0.087 117.923 1.00 57.84 82 ARG A CA 1
ATOM 701 C C . ARG A 1 82 ? -89.528 -1.202 117.084 1.00 57.84 82 ARG A C 1
ATOM 703 O O . ARG A 1 82 ? -88.502 -1.604 116.553 1.00 57.84 82 ARG A O 1
ATOM 710 N N . ARG A 1 83 ? -90.703 -1.829 116.908 1.00 60.88 83 ARG A N 1
ATOM 711 C CA . ARG A 1 83 ? -90.876 -2.988 116.003 1.00 60.88 83 ARG A CA 1
ATOM 712 C C . ARG A 1 83 ? -90.781 -2.628 114.516 1.00 60.88 83 ARG A C 1
ATOM 714 O O . ARG A 1 83 ? -90.228 -3.416 113.755 1.00 60.88 83 ARG A O 1
ATOM 721 N N . ASN A 1 84 ? -91.322 -1.483 114.094 1.00 66.56 84 ASN A N 1
ATOM 722 C CA . ASN A 1 84 ? -91.221 -1.031 112.701 1.00 66.56 84 ASN A CA 1
ATOM 723 C C . ASN A 1 84 ? -89.795 -0.594 112.345 1.00 66.56 84 ASN A C 1
ATOM 725 O O . ASN A 1 84 ? -89.315 -0.920 111.261 1.00 66.56 84 ASN A O 1
ATOM 729 N N . ASP A 1 85 ? -89.104 0.072 113.268 1.00 69.88 85 ASP A N 1
ATO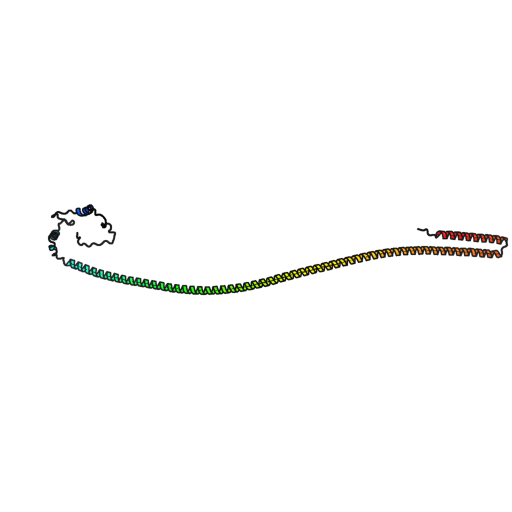M 730 C CA . ASP A 1 85 ? -87.703 0.457 113.094 1.00 69.88 85 ASP A CA 1
ATOM 731 C C . ASP A 1 85 ? -86.804 -0.787 113.038 1.00 69.88 85 ASP A C 1
ATOM 733 O O . ASP A 1 85 ? -85.951 -0.884 112.162 1.00 69.88 85 ASP A O 1
ATOM 737 N N . GLN A 1 86 ? -87.066 -1.796 113.879 1.00 75.69 86 GLN A N 1
ATOM 738 C CA . GLN A 1 86 ? -86.351 -3.076 113.848 1.00 75.69 86 GLN A CA 1
ATOM 739 C C . GLN A 1 86 ? -86.539 -3.833 112.521 1.00 75.69 86 GLN A C 1
ATOM 741 O O . GLN A 1 86 ? -85.548 -4.260 111.935 1.00 75.69 86 GLN A O 1
ATOM 746 N N . ARG A 1 87 ? -87.772 -3.938 111.995 1.00 76.94 87 ARG A N 1
ATOM 747 C CA . ARG A 1 87 ? -88.013 -4.532 110.661 1.00 76.94 87 ARG A CA 1
ATOM 748 C C . ARG A 1 87 ? -87.328 -3.754 109.544 1.00 76.94 87 ARG A C 1
ATOM 750 O O . ARG A 1 87 ? -86.810 -4.346 108.609 1.00 76.94 87 ARG A O 1
ATOM 757 N N . THR A 1 88 ? -87.325 -2.426 109.632 1.00 79.50 88 THR A N 1
ATOM 758 C CA . THR A 1 88 ? -86.652 -1.580 108.638 1.00 79.50 88 THR A CA 1
ATOM 759 C C . THR A 1 88 ? -85.138 -1.801 108.676 1.00 79.50 88 THR A C 1
ATOM 761 O O . THR A 1 88 ? -84.505 -1.872 107.629 1.00 79.50 88 THR A O 1
ATOM 764 N N . ILE A 1 89 ? -84.554 -1.957 109.868 1.00 81.81 89 ILE A N 1
ATOM 765 C CA . ILE A 1 89 ? -83.132 -2.277 110.044 1.00 81.81 89 ILE A CA 1
ATOM 766 C C . ILE A 1 89 ? -82.804 -3.672 109.497 1.00 81.81 89 ILE A C 1
ATOM 768 O O . ILE A 1 89 ? -81.771 -3.830 108.855 1.00 81.81 89 ILE A O 1
ATOM 772 N N . GLU A 1 90 ? -83.651 -4.673 109.737 1.00 82.25 90 GLU A N 1
ATOM 773 C CA . GLU A 1 90 ? -83.477 -6.031 109.201 1.00 82.25 90 GLU A CA 1
ATOM 774 C C . GLU A 1 90 ? -83.549 -6.047 107.668 1.00 82.25 90 GLU A C 1
ATOM 776 O O . GLU A 1 90 ? -82.614 -6.528 107.035 1.00 82.25 90 GLU A O 1
ATOM 781 N N . ASN A 1 91 ? -84.547 -5.392 107.064 1.00 84.19 91 ASN A N 1
ATOM 782 C CA . ASN A 1 91 ? -84.641 -5.262 105.605 1.00 84.19 91 ASN A CA 1
ATOM 783 C C . ASN A 1 91 ? -83.422 -4.540 105.005 1.00 84.19 91 ASN A C 1
ATOM 785 O O . ASN A 1 91 ? -82.882 -4.972 103.994 1.00 84.19 91 ASN A O 1
ATOM 789 N N . LEU A 1 92 ? -82.948 -3.460 105.638 1.00 86.12 92 LEU A N 1
ATOM 790 C CA . LEU A 1 92 ? -81.748 -2.746 105.183 1.00 86.12 92 LEU A CA 1
ATOM 791 C C . LEU A 1 92 ? -80.475 -3.592 105.322 1.00 86.12 92 LEU A C 1
ATOM 793 O O . LEU A 1 92 ? -79.554 -3.428 104.526 1.00 86.12 92 LEU A O 1
ATOM 797 N N . LYS A 1 93 ? -80.401 -4.489 106.314 1.00 87.12 93 LYS A N 1
ATOM 798 C CA . LYS A 1 93 ? -79.295 -5.450 106.438 1.00 87.12 93 LYS A CA 1
ATOM 799 C C . LYS A 1 93 ? -79.336 -6.486 105.321 1.00 87.12 93 LYS A C 1
ATOM 801 O O . LYS A 1 93 ? -78.299 -6.729 104.715 1.00 87.12 93 LYS A O 1
ATOM 806 N N . GLU A 1 94 ? -80.507 -7.036 105.016 1.00 86.56 94 GLU A N 1
ATOM 807 C CA . GLU A 1 94 ? -80.686 -7.981 103.906 1.00 86.56 94 GLU A CA 1
ATOM 808 C C . GLU A 1 94 ? -80.379 -7.326 102.547 1.00 86.56 94 GLU A C 1
ATOM 810 O O . GLU A 1 94 ? -79.660 -7.896 101.725 1.00 86.56 94 GLU A O 1
ATOM 815 N N . GLU A 1 95 ? -80.845 -6.093 102.320 1.00 88.62 95 GLU A N 1
ATOM 816 C CA . GLU A 1 95 ? -80.514 -5.311 101.122 1.00 88.62 95 GLU A CA 1
ATOM 817 C C . GLU A 1 95 ? -79.013 -5.015 101.027 1.00 88.62 95 GLU A C 1
ATOM 819 O O . GLU A 1 95 ? -78.432 -5.109 99.941 1.00 88.62 95 GLU A O 1
ATOM 824 N N . LEU A 1 96 ? -78.366 -4.692 102.153 1.00 89.75 96 LEU A N 1
ATOM 825 C CA . LEU A 1 96 ? -76.926 -4.464 102.208 1.00 89.75 96 LEU A CA 1
ATOM 826 C C . LEU A 1 96 ? -76.145 -5.746 101.900 1.00 89.75 96 LEU A C 1
ATOM 828 O O . LEU A 1 96 ? -75.212 -5.696 101.099 1.00 89.75 96 LEU A O 1
ATOM 832 N N . GLU A 1 97 ? -76.525 -6.887 102.477 1.00 90.31 97 GLU A N 1
ATOM 833 C CA . GLU A 1 97 ? -75.908 -8.188 102.190 1.00 90.31 97 GLU A CA 1
ATOM 834 C C . GLU A 1 97 ? -76.082 -8.576 100.716 1.00 90.31 97 GLU A C 1
ATOM 836 O O . GLU A 1 97 ? -75.115 -8.958 100.053 1.00 90.31 97 GLU A O 1
ATOM 841 N N . HIS A 1 98 ? -77.279 -8.397 100.150 1.00 91.69 98 HIS A N 1
ATOM 842 C CA . HIS A 1 98 ? -77.535 -8.662 98.735 1.00 91.69 98 HIS A CA 1
ATOM 843 C C . HIS A 1 98 ? -76.735 -7.722 97.813 1.00 91.69 98 HIS A C 1
ATOM 845 O O . HIS A 1 98 ? -76.167 -8.159 96.802 1.00 91.69 98 HIS A O 1
ATOM 851 N N . ALA A 1 99 ? -76.638 -6.433 98.154 1.00 90.31 99 ALA A N 1
ATOM 852 C CA . ALA A 1 99 ? -75.821 -5.469 97.421 1.00 90.31 99 ALA A CA 1
ATOM 853 C C . ALA A 1 99 ? -74.329 -5.825 97.496 1.00 90.31 99 ALA A C 1
ATOM 855 O O . ALA A 1 99 ? -73.653 -5.822 96.466 1.00 90.31 99 ALA A O 1
ATOM 856 N N . GLN A 1 100 ? -73.826 -6.206 98.673 1.00 91.75 100 GLN A N 1
ATOM 857 C CA . GLN A 1 100 ? -72.449 -6.666 98.865 1.00 91.75 100 GLN A CA 1
ATOM 858 C C . GLN A 1 100 ? -72.161 -7.929 98.052 1.00 91.75 100 GLN A C 1
ATOM 860 O O . GLN A 1 100 ? -71.161 -7.975 97.335 1.00 91.75 100 GLN A O 1
ATOM 865 N N . MET A 1 101 ? -73.057 -8.919 98.077 1.00 93.12 101 MET A N 1
ATOM 866 C CA . MET A 1 101 ? -72.923 -10.143 97.285 1.00 93.12 101 MET A CA 1
ATOM 867 C C . MET A 1 101 ? -72.922 -9.843 95.779 1.00 93.12 101 MET A C 1
ATOM 869 O O . MET A 1 101 ? -72.115 -10.393 95.026 1.00 93.12 101 MET A O 1
ATOM 873 N N . THR A 1 102 ? -73.785 -8.929 95.327 1.00 91.38 102 THR A N 1
ATOM 874 C CA . THR A 1 102 ? -73.860 -8.513 93.919 1.00 91.38 102 THR A CA 1
ATOM 875 C C . THR A 1 102 ? -72.606 -7.757 93.483 1.00 91.38 102 THR A C 1
ATOM 877 O O . THR A 1 102 ? -72.095 -8.003 92.387 1.00 91.38 102 THR A O 1
ATOM 880 N N . ILE A 1 103 ? -72.085 -6.861 94.327 1.00 92.44 103 ILE A N 1
ATOM 881 C CA . ILE A 1 103 ? -70.830 -6.140 94.083 1.00 92.44 103 ILE A CA 1
ATOM 882 C C . ILE A 1 103 ? -69.670 -7.128 94.010 1.00 92.44 103 ILE A C 1
ATOM 884 O O . ILE A 1 103 ? -68.917 -7.082 93.041 1.00 92.44 103 ILE A O 1
ATOM 888 N N . ALA A 1 104 ? -69.565 -8.055 94.965 1.00 91.88 104 ALA A N 1
ATOM 889 C CA . ALA A 1 104 ? -68.531 -9.083 94.971 1.00 91.88 104 ALA A CA 1
ATOM 890 C C . ALA A 1 104 ? -68.594 -9.934 93.694 1.00 91.88 104 ALA A C 1
ATOM 892 O O . ALA A 1 104 ? -67.592 -10.072 92.997 1.00 91.88 104 ALA A O 1
ATOM 893 N N . LYS A 1 105 ? -69.786 -10.407 93.305 1.00 92.81 105 LYS A N 1
ATOM 894 C CA . LYS A 1 105 ? -69.987 -11.173 92.066 1.00 92.81 105 LYS A CA 1
ATOM 895 C C . LYS A 1 105 ? -69.565 -10.384 90.823 1.00 92.81 105 LYS A C 1
ATOM 897 O O . LYS A 1 105 ? -68.858 -10.923 89.972 1.00 92.81 105 LYS A O 1
ATOM 902 N N . LYS A 1 106 ? -69.965 -9.111 90.716 1.00 92.75 106 LYS A N 1
ATOM 903 C CA . LYS A 1 106 ? -69.570 -8.231 89.602 1.00 92.75 106 LYS A CA 1
ATOM 904 C C . LYS A 1 106 ? -68.063 -7.967 89.589 1.00 92.75 106 LYS A C 1
ATOM 906 O O . LYS A 1 106 ? -67.467 -8.003 88.518 1.00 92.75 106 LYS A O 1
ATOM 911 N N . GLN A 1 107 ? -67.442 -7.756 90.749 1.00 93.12 107 GLN A N 1
ATOM 912 C CA . GLN A 1 107 ? -65.993 -7.583 90.872 1.00 93.12 107 GLN A CA 1
ATOM 913 C C . GLN A 1 107 ? -65.238 -8.837 90.433 1.00 93.12 107 GLN A C 1
ATOM 915 O O . GLN A 1 107 ? -64.312 -8.726 89.633 1.00 93.12 107 GLN A O 1
ATOM 920 N N . THR A 1 108 ? -65.647 -10.026 90.885 1.00 91.31 108 THR A N 1
ATOM 921 C CA . THR A 1 108 ? -65.030 -11.288 90.456 1.00 91.31 108 THR A CA 1
ATOM 922 C C . THR A 1 108 ? -65.182 -11.480 88.950 1.00 91.31 108 THR A C 1
ATOM 924 O O . THR A 1 108 ? -64.198 -11.747 88.267 1.00 91.31 108 THR A O 1
ATOM 927 N N . GLN A 1 109 ? -66.381 -11.260 88.401 1.00 92.50 109 GLN A N 1
ATOM 928 C CA . GLN A 1 109 ? -66.629 -11.387 86.963 1.00 92.50 109 GLN A CA 1
ATOM 929 C C . GLN A 1 109 ? -65.787 -10.395 86.141 1.00 92.50 109 GLN A C 1
ATOM 931 O O . GLN A 1 109 ? -65.225 -10.769 85.109 1.00 92.50 109 GLN A O 1
ATOM 936 N N . GLN A 1 110 ? -65.641 -9.153 86.612 1.00 93.50 110 GLN A N 1
ATOM 937 C CA . GLN A 1 110 ? -64.775 -8.155 85.987 1.00 93.50 110 GLN A CA 1
ATOM 938 C C . GLN A 1 110 ? -63.299 -8.565 86.057 1.00 93.50 110 GLN A C 1
ATOM 940 O O . GLN A 1 110 ? -62.599 -8.470 85.051 1.00 93.50 110 GLN A O 1
ATOM 945 N N . GLN A 1 111 ? -62.821 -9.063 87.200 1.00 93.44 111 GLN A N 1
ATOM 946 C CA . GLN A 1 111 ? -61.445 -9.546 87.349 1.00 93.44 111 GLN A CA 1
ATOM 947 C C . GLN A 1 111 ? -61.150 -10.731 86.424 1.00 93.44 111 GLN A C 1
ATOM 949 O O . GLN A 1 111 ? -60.107 -10.737 85.770 1.00 93.44 111 GLN A O 1
ATOM 954 N N . THR A 1 112 ? -62.073 -11.690 86.299 1.00 93.44 112 THR A N 1
ATOM 955 C CA . THR A 1 112 ? -61.944 -12.808 85.353 1.00 93.44 112 THR A CA 1
ATOM 956 C C . THR A 1 112 ? -61.919 -12.315 83.906 1.00 93.44 112 THR A C 1
ATOM 958 O O . THR A 1 112 ? -61.054 -12.733 83.137 1.00 93.44 112 THR A O 1
ATOM 961 N N . GLY A 1 113 ? -62.803 -11.381 83.535 1.00 94.19 113 GLY A N 1
ATOM 962 C CA . GLY A 1 113 ? -62.813 -10.778 82.199 1.00 94.19 113 GLY A CA 1
ATOM 963 C C . GLY A 1 113 ? -61.503 -10.054 81.871 1.00 94.19 113 GLY A C 1
ATOM 964 O O . GLY A 1 113 ? -60.917 -10.273 80.812 1.00 94.19 113 GLY A O 1
ATOM 965 N N . VAL A 1 114 ? -60.985 -9.254 82.809 1.00 95.12 114 VAL A N 1
ATOM 966 C CA . VAL A 1 114 ? -59.690 -8.567 82.668 1.00 95.12 114 VAL A CA 1
ATOM 967 C C . VAL A 1 114 ? -58.535 -9.568 82.562 1.00 95.12 114 VAL A C 1
ATOM 969 O O . VAL A 1 114 ? -57.640 -9.377 81.737 1.00 95.12 114 VAL A O 1
ATOM 972 N N . ALA A 1 115 ? -58.540 -10.643 83.355 1.00 94.88 115 ALA A N 1
ATOM 973 C CA . ALA A 1 115 ? -57.519 -11.687 83.287 1.00 94.88 115 ALA A CA 1
ATOM 974 C C . ALA A 1 115 ? -57.516 -12.396 81.923 1.00 94.88 115 ALA A C 1
ATOM 976 O O . ALA A 1 115 ? -56.446 -12.594 81.346 1.00 94.88 115 ALA A O 1
ATOM 977 N N . GLN A 1 116 ? -58.695 -12.701 81.371 1.00 95.19 116 GLN A N 1
ATOM 978 C CA . GLN A 1 116 ? -58.816 -13.319 80.050 1.00 95.19 116 GLN A CA 1
ATOM 979 C C . GLN A 1 116 ? -58.325 -12.391 78.933 1.00 95.19 116 GLN A C 1
ATOM 981 O O . GLN A 1 116 ? -57.578 -12.829 78.061 1.00 95.19 116 GLN A O 1
ATOM 986 N N . ILE A 1 117 ? -58.683 -11.102 78.977 1.00 95.62 117 ILE A N 1
ATOM 987 C CA . ILE A 1 117 ? -58.198 -10.108 78.006 1.00 95.62 117 ILE A CA 1
ATOM 988 C C . ILE A 1 117 ? -56.668 -10.021 78.054 1.00 95.62 117 ILE A C 1
ATOM 990 O O . ILE A 1 117 ? -56.019 -10.064 77.012 1.00 95.62 117 ILE A O 1
ATOM 994 N N . ARG A 1 118 ? -56.072 -9.965 79.254 1.00 96.12 118 ARG A N 1
ATOM 995 C CA . ARG A 1 118 ? -54.608 -9.956 79.414 1.00 96.12 118 ARG A CA 1
ATOM 996 C C . ARG A 1 118 ? -53.953 -11.208 78.831 1.00 96.12 118 ARG A C 1
ATOM 998 O O . ARG A 1 118 ? -52.903 -11.097 78.202 1.00 96.12 118 ARG A O 1
ATOM 1005 N N . LEU A 1 119 ? -54.556 -12.380 79.036 1.00 96.31 119 LEU A N 1
ATOM 1006 C CA . LEU A 1 119 ? -54.052 -13.637 78.486 1.00 96.31 119 LEU A CA 1
ATOM 1007 C C . LEU A 1 119 ? -54.117 -13.649 76.953 1.00 96.31 119 LEU A C 1
ATOM 1009 O O . LEU A 1 119 ? -53.127 -14.000 76.317 1.00 96.31 119 LEU A O 1
ATOM 1013 N N . ASN A 1 120 ? -55.237 -13.219 76.368 1.00 96.38 120 ASN A N 1
ATOM 1014 C CA . ASN A 1 120 ? -55.402 -13.142 74.916 1.00 96.38 120 ASN A CA 1
ATOM 1015 C C . ASN A 1 120 ? -54.378 -12.184 74.297 1.00 96.38 120 ASN A C 1
ATOM 1017 O O . ASN A 1 120 ? -53.634 -12.591 73.414 1.00 96.38 120 ASN A O 1
ATOM 1021 N N . ILE A 1 121 ? -54.240 -10.972 74.847 1.00 96.44 121 ILE A N 1
ATOM 1022 C CA . ILE A 1 121 ? -53.240 -9.991 74.400 1.00 96.44 121 ILE A CA 1
ATOM 1023 C C . ILE A 1 121 ? -51.826 -10.588 74.451 1.00 96.44 121 ILE A C 1
ATOM 1025 O O . ILE A 1 121 ? -51.049 -10.443 73.509 1.00 96.44 121 ILE A O 1
ATOM 1029 N N . LYS A 1 122 ? -51.479 -11.294 75.535 1.00 96.56 122 LYS A N 1
ATOM 1030 C CA . LYS A 1 122 ? -50.175 -11.958 75.657 1.00 96.56 122 LYS A CA 1
ATOM 1031 C C . LYS A 1 122 ? -49.972 -13.018 74.570 1.00 96.56 122 LYS A C 1
ATOM 1033 O O . LYS A 1 122 ? -48.887 -13.082 73.995 1.00 96.56 122 LYS A O 1
ATOM 1038 N N . ASN A 1 123 ? -50.989 -13.831 74.291 1.00 96.44 123 ASN A N 1
ATOM 1039 C CA . ASN A 1 123 ? -50.930 -14.870 73.263 1.00 96.44 123 ASN A CA 1
ATOM 1040 C C . ASN A 1 123 ? -50.829 -14.277 71.849 1.00 96.44 123 ASN A C 1
ATOM 1042 O O . ASN A 1 123 ? -50.055 -14.787 71.035 1.00 96.44 123 ASN A O 1
ATOM 1046 N N . ASP A 1 124 ? -51.545 -13.186 71.578 1.00 96.44 124 ASP A N 1
ATOM 1047 C CA . ASP A 1 124 ? -51.501 -12.470 70.301 1.00 96.44 124 ASP A CA 1
ATOM 1048 C C . ASP A 1 124 ? -50.106 -11.880 70.065 1.00 96.44 124 ASP A C 1
ATOM 1050 O O . ASP A 1 124 ? -49.501 -12.119 69.018 1.00 96.44 124 ASP A O 1
ATOM 1054 N N . TYR A 1 125 ? -49.529 -11.208 71.071 1.00 96.31 125 TYR A N 1
ATOM 1055 C CA . TYR A 1 125 ? -48.156 -10.701 70.991 1.00 96.31 125 TYR A CA 1
ATOM 1056 C C . TYR A 1 125 ? -47.130 -11.820 70.809 1.00 96.31 125 TYR A C 1
ATOM 1058 O O . TYR A 1 125 ? -46.226 -11.694 69.985 1.00 96.31 125 TYR A O 1
ATOM 1066 N N . GLN A 1 126 ? -47.257 -12.930 71.542 1.00 96.88 126 GLN A N 1
ATOM 1067 C CA . GLN A 1 126 ? -46.356 -14.073 71.375 1.00 96.88 126 GLN A CA 1
ATOM 1068 C C . GLN A 1 126 ? -46.465 -14.694 69.979 1.00 96.88 126 GLN A C 1
ATOM 1070 O O . GLN A 1 126 ? -45.446 -15.080 69.406 1.00 96.88 126 GLN A O 1
ATOM 1075 N N . SER A 1 127 ? -47.670 -14.771 69.415 1.00 96.69 127 SER A N 1
ATOM 1076 C CA . SER A 1 127 ? -47.881 -15.282 68.058 1.00 96.69 127 SER A CA 1
ATOM 1077 C C . SER A 1 127 ? -47.278 -14.346 67.011 1.00 96.69 127 SER A C 1
ATOM 1079 O O . SER A 1 127 ? -46.542 -14.809 66.142 1.00 96.69 127 SER A O 1
ATOM 1081 N N . ALA A 1 128 ? -47.495 -13.033 67.137 1.00 96.62 128 ALA A N 1
ATOM 1082 C CA . ALA A 1 128 ? -46.900 -12.032 66.253 1.00 96.62 128 ALA A CA 1
ATOM 1083 C C . ALA A 1 128 ? -45.362 -12.047 66.307 1.00 96.62 128 ALA A C 1
ATOM 1085 O O . ALA A 1 128 ? -44.709 -12.007 65.266 1.00 96.62 128 ALA A O 1
ATOM 1086 N N . LEU A 1 129 ? -44.776 -12.182 67.503 1.00 96.94 129 LEU A N 1
ATOM 1087 C CA . LEU A 1 129 ? -43.326 -12.313 67.675 1.00 96.94 129 LEU A CA 1
ATOM 1088 C C . LEU A 1 129 ? -42.771 -13.553 66.965 1.00 96.94 129 LEU A C 1
ATOM 1090 O O . LEU A 1 129 ? -41.744 -13.452 66.303 1.00 96.94 129 LEU A O 1
ATOM 1094 N N . ARG A 1 130 ? -43.454 -14.704 67.042 1.00 96.75 130 ARG A N 1
ATOM 1095 C CA . ARG A 1 130 ? -43.029 -15.928 66.336 1.00 96.75 130 ARG A CA 1
ATOM 1096 C C . ARG A 1 130 ? -43.063 -15.772 64.816 1.00 96.75 130 ARG A C 1
ATOM 1098 O O . ARG A 1 130 ? -42.175 -16.286 64.143 1.00 96.75 130 ARG A O 1
ATOM 1105 N N . VAL A 1 131 ? -44.079 -15.091 64.280 1.00 97.44 131 VAL A N 1
ATOM 1106 C CA . VAL A 1 131 ? -44.173 -14.815 62.836 1.00 97.44 131 VAL A CA 1
ATOM 1107 C C . VAL A 1 131 ? -43.036 -13.895 62.400 1.00 97.44 131 VAL A C 1
ATOM 1109 O O . VAL A 1 131 ? -42.301 -14.249 61.485 1.00 97.44 131 VAL A O 1
ATOM 1112 N N . MET A 1 132 ? -42.815 -12.785 63.112 1.00 97.31 132 MET A N 1
ATOM 1113 C CA . MET A 1 132 ? -41.707 -11.873 62.808 1.00 97.31 132 MET A CA 1
ATOM 1114 C C . MET A 1 132 ? -40.345 -12.565 62.888 1.00 97.31 132 MET A C 1
ATOM 1116 O O . MET A 1 132 ? -39.501 -12.343 62.029 1.00 97.31 132 MET A O 1
ATOM 1120 N N . ASP A 1 133 ? -40.124 -13.427 63.881 1.00 97.69 133 ASP A N 1
ATOM 1121 C CA . ASP A 1 133 ? -38.858 -14.150 64.017 1.00 97.69 133 ASP A CA 1
ATOM 1122 C C . ASP A 1 133 ? -38.638 -15.130 62.851 1.00 97.69 133 ASP A C 1
ATOM 1124 O O . ASP A 1 133 ? -37.539 -15.232 62.301 1.00 97.69 133 ASP A O 1
ATOM 1128 N N . LYS A 1 134 ? -39.704 -15.796 62.387 1.00 97.25 134 LYS A N 1
ATOM 1129 C CA . LYS A 1 134 ? -39.661 -16.618 61.171 1.00 97.25 134 LYS A CA 1
ATOM 1130 C C . LYS A 1 134 ? -39.312 -15.778 59.939 1.00 97.25 134 LYS A C 1
ATOM 1132 O O . LYS A 1 134 ? -38.433 -16.180 59.179 1.00 97.25 134 LYS A O 1
ATOM 1137 N N . ASP A 1 135 ? -39.955 -14.628 59.758 1.00 97.62 135 ASP A N 1
ATOM 1138 C CA . ASP A 1 135 ? -39.729 -13.751 58.604 1.00 97.62 135 ASP A CA 1
ATOM 1139 C C . ASP A 1 135 ? -38.316 -13.154 58.611 1.00 97.62 135 ASP A C 1
ATOM 1141 O O . ASP A 1 135 ? -37.648 -13.126 57.578 1.00 97.62 135 ASP A O 1
ATOM 1145 N N . ILE A 1 136 ? -37.805 -12.768 59.785 1.00 98.00 136 ILE A N 1
ATOM 1146 C CA . ILE A 1 136 ? -36.421 -12.314 59.965 1.00 98.00 136 ILE A CA 1
ATOM 1147 C C . ILE A 1 136 ? -35.440 -13.422 59.580 1.00 98.00 136 ILE A C 1
ATOM 1149 O O . ILE A 1 136 ? -34.454 -13.158 58.891 1.00 98.00 136 ILE A O 1
ATOM 1153 N N . ASN A 1 137 ? -35.688 -14.662 60.002 1.00 97.19 137 ASN A N 1
ATOM 1154 C CA . ASN A 1 137 ? -34.813 -15.782 59.665 1.00 97.19 137 ASN A CA 1
ATOM 1155 C C . ASN A 1 137 ? -34.858 -16.116 58.166 1.00 97.19 137 ASN A C 1
ATOM 1157 O O . ASN A 1 137 ? -33.811 -16.368 57.571 1.00 97.19 137 ASN A O 1
ATOM 1161 N N . LEU A 1 138 ? -36.031 -16.043 57.530 1.00 97.81 138 LEU A N 1
ATOM 1162 C CA . LEU A 1 138 ? -36.156 -16.189 56.077 1.00 97.81 138 LEU A CA 1
ATOM 1163 C C . LEU A 1 138 ? -35.392 -15.087 55.332 1.00 97.81 138 LEU A C 1
ATOM 1165 O O . LEU A 1 138 ? -34.612 -15.391 54.432 1.00 97.81 138 LEU A O 1
ATOM 1169 N N . ALA A 1 139 ? -35.548 -13.827 55.745 1.00 97.31 139 ALA A N 1
ATOM 1170 C CA . ALA A 1 139 ? -34.838 -12.701 55.147 1.00 97.31 139 ALA A CA 1
ATOM 1171 C C . ALA A 1 139 ? -33.314 -12.824 55.314 1.00 97.31 139 ALA A C 1
ATOM 1173 O O . ALA A 1 139 ? -32.570 -12.574 54.369 1.00 97.31 139 ALA A O 1
ATOM 1174 N N . LYS A 1 140 ? -32.834 -13.261 56.486 1.00 97.88 140 LYS A N 1
ATOM 1175 C CA . LYS A 1 140 ? -31.403 -13.520 56.725 1.00 97.88 140 LYS A CA 1
ATOM 1176 C C . LYS A 1 140 ? -30.849 -14.597 55.793 1.00 97.88 140 LYS A C 1
ATOM 1178 O O . LYS A 1 140 ? -29.770 -14.409 55.236 1.00 97.88 140 LYS A O 1
ATOM 1183 N N . ASN A 1 141 ? -31.582 -15.694 55.609 1.00 97.50 141 ASN A N 1
ATOM 1184 C CA . ASN A 1 141 ? -31.168 -16.772 54.712 1.00 97.50 141 ASN A CA 1
ATOM 1185 C C . ASN A 1 141 ? -31.115 -16.299 53.253 1.00 97.50 141 ASN A C 1
ATOM 1187 O O . ASN A 1 141 ? -30.166 -16.622 52.542 1.00 97.50 141 ASN A O 1
ATOM 1191 N N . GLU A 1 142 ? -32.085 -15.490 52.822 1.00 97.81 142 GLU A N 1
ATOM 1192 C CA . GLU A 1 142 ? -32.092 -14.934 51.466 1.00 97.81 142 GLU A CA 1
ATOM 1193 C C . GLU A 1 142 ? -30.947 -13.938 51.243 1.00 97.81 142 GLU A C 1
ATOM 1195 O O . GLU A 1 142 ? -30.284 -13.977 50.209 1.00 97.81 142 GLU A O 1
ATOM 1200 N N . VAL A 1 143 ? -30.637 -13.099 52.237 1.00 97.94 143 VAL A N 1
ATOM 1201 C CA . VAL A 1 143 ? -29.465 -12.212 52.184 1.00 97.94 143 VAL A CA 1
ATOM 1202 C C . VAL A 1 143 ? -28.172 -13.019 52.056 1.00 97.94 143 VAL A C 1
ATOM 1204 O O . VAL A 1 143 ? -27.333 -12.669 51.229 1.00 97.94 143 VAL A O 1
ATOM 1207 N N . ALA A 1 144 ? -28.012 -14.105 52.818 1.00 97.69 144 ALA A N 1
ATOM 1208 C CA . ALA A 1 144 ? -26.832 -14.964 52.719 1.00 97.69 144 ALA A CA 1
ATOM 1209 C C . ALA A 1 144 ? -26.705 -15.604 51.323 1.00 97.69 144 ALA A C 1
ATOM 1211 O O . ALA A 1 144 ? -25.627 -15.576 50.729 1.00 97.69 144 ALA A O 1
ATOM 1212 N N . ARG A 1 145 ? -27.817 -16.101 50.764 1.00 98.06 145 ARG A N 1
ATOM 1213 C CA . ARG A 1 145 ? -27.875 -16.667 49.407 1.00 98.06 145 ARG A CA 1
ATOM 1214 C C . ARG A 1 145 ? -27.461 -15.641 48.347 1.00 98.06 145 ARG A C 1
ATOM 1216 O O . ARG A 1 145 ? -26.605 -15.921 47.511 1.00 98.06 145 ARG A O 1
ATOM 1223 N N . LEU A 1 146 ? -28.023 -14.433 48.406 1.00 97.75 146 LEU A N 1
ATOM 1224 C CA . LEU A 1 146 ? -27.701 -13.349 47.472 1.00 97.75 146 LEU A CA 1
ATOM 1225 C C . LEU A 1 146 ? -26.252 -12.862 47.614 1.00 97.75 146 LEU A C 1
ATOM 1227 O O . LEU A 1 146 ? -25.618 -12.512 46.619 1.00 97.75 146 LEU A O 1
ATOM 1231 N N . GLN A 1 147 ? -25.700 -12.853 48.830 1.00 97.88 147 GLN A N 1
ATOM 1232 C CA . GLN A 1 147 ? -24.290 -12.527 49.062 1.00 97.88 147 GLN A CA 1
ATOM 1233 C C . GLN A 1 147 ? -23.354 -13.551 48.408 1.00 97.88 147 GLN A C 1
ATOM 1235 O O . GLN A 1 147 ? -22.352 -13.159 47.806 1.00 97.88 147 GLN A O 1
ATOM 1240 N N . GLU A 1 148 ? -23.686 -14.840 48.478 1.00 97.44 148 GLU A N 1
ATOM 1241 C CA . GLU A 1 148 ? -22.925 -15.899 47.811 1.00 97.44 148 GLU A CA 1
ATOM 1242 C C . GLU A 1 148 ? -23.011 -15.782 46.280 1.00 97.44 148 GLU A C 1
ATOM 1244 O O . GLU A 1 148 ? -21.985 -15.824 45.595 1.00 97.44 148 GLU A O 1
ATOM 1249 N N . GLU A 1 149 ? -24.203 -15.544 45.724 1.00 97.69 149 GLU A N 1
ATOM 1250 C CA . GLU A 1 149 ? -24.379 -15.299 44.285 1.00 97.69 149 GLU A CA 1
ATOM 1251 C C . GLU A 1 149 ? -23.586 -14.074 43.806 1.00 97.69 149 GLU A C 1
ATOM 1253 O O . GLU A 1 149 ? -22.914 -14.123 42.767 1.00 97.69 149 GLU A O 1
ATOM 1258 N N . LEU A 1 150 ? -23.595 -12.986 44.581 1.00 97.69 150 LEU A N 1
ATOM 1259 C CA . LEU A 1 150 ? -22.808 -11.791 44.289 1.00 97.69 150 LEU A CA 1
ATOM 1260 C C . LEU A 1 150 ? -21.298 -12.076 44.335 1.00 97.69 150 LEU A C 1
ATOM 1262 O O . LEU A 1 150 ? -20.545 -11.607 43.481 1.00 97.69 150 LEU A O 1
ATOM 1266 N N . ALA A 1 151 ? -20.829 -12.864 45.303 1.00 97.44 151 ALA A N 1
ATOM 1267 C CA . ALA A 1 151 ? -19.429 -13.272 45.372 1.00 97.44 151 ALA A CA 1
ATOM 1268 C C . ALA A 1 151 ? -19.023 -14.125 44.155 1.00 97.44 151 ALA A C 1
ATOM 1270 O O . ALA A 1 151 ? -17.975 -13.880 43.546 1.00 97.44 151 ALA A O 1
ATOM 1271 N N . ASN A 1 152 ? -19.876 -15.067 43.747 1.00 97.31 152 ASN A N 1
ATOM 1272 C CA . ASN A 1 152 ? -19.646 -15.944 42.598 1.00 97.31 152 ASN A CA 1
ATOM 1273 C C . ASN A 1 152 ? -19.589 -15.168 41.276 1.00 97.31 152 ASN A C 1
ATOM 1275 O O . ASN A 1 152 ? -18.657 -15.345 40.482 1.00 97.31 152 ASN A O 1
ATOM 1279 N N . THR A 1 153 ? -20.548 -14.268 41.058 1.00 97.06 153 THR A N 1
ATOM 1280 C CA . THR A 1 153 ? -20.597 -13.391 39.878 1.00 97.06 153 THR A CA 1
ATOM 1281 C C . THR A 1 153 ? -19.404 -12.440 39.829 1.00 97.06 153 THR A C 1
ATOM 1283 O O . THR A 1 153 ? -18.741 -12.356 38.795 1.00 97.06 153 THR A O 1
ATOM 1286 N N . ASN A 1 154 ? -19.032 -11.816 40.950 1.00 97.25 154 ASN A N 1
ATOM 1287 C CA . ASN A 1 154 ? -17.814 -11.005 41.043 1.00 97.25 154 ASN A CA 1
ATOM 1288 C C . ASN A 1 154 ? -16.551 -11.816 40.713 1.00 97.25 154 ASN A C 1
ATOM 1290 O O . ASN A 1 154 ? -15.665 -11.331 40.004 1.00 97.25 154 ASN A O 1
ATOM 1294 N N . GLY A 1 155 ? -16.469 -13.062 41.186 1.00 97.12 155 GLY A N 1
ATOM 1295 C CA . GLY A 1 155 ? -15.383 -13.979 40.847 1.00 97.12 155 GLY A CA 1
ATOM 1296 C C . GLY A 1 155 ? -15.308 -14.270 39.345 1.00 97.12 155 GLY A C 1
ATOM 1297 O O . GLY A 1 155 ? -14.221 -14.248 38.764 1.00 97.12 155 GLY A O 1
ATOM 1298 N N . LEU A 1 156 ? -16.455 -14.494 38.696 1.00 96.75 156 LEU A N 1
ATOM 1299 C CA . LEU A 1 156 ? -16.532 -14.706 37.249 1.00 96.75 156 LEU A CA 1
ATOM 1300 C C . LEU A 1 156 ? -16.101 -13.460 36.466 1.00 96.75 156 LEU A C 1
ATOM 1302 O O . LEU A 1 156 ? -15.268 -13.574 35.568 1.00 96.75 156 LEU A O 1
ATOM 1306 N N . VAL A 1 157 ? -16.604 -12.280 36.836 1.00 97.06 157 VAL A N 1
ATOM 1307 C CA . VAL A 1 157 ? -16.245 -11.002 36.198 1.00 97.06 157 VAL A CA 1
ATOM 1308 C C . VAL A 1 157 ? -14.739 -10.757 36.281 1.00 97.06 157 VAL A C 1
ATOM 1310 O O . VAL A 1 157 ? -14.127 -10.395 35.278 1.00 97.06 157 VAL A O 1
ATOM 1313 N N . ARG A 1 158 ? -14.111 -11.026 37.435 1.00 96.75 158 ARG A N 1
ATOM 1314 C CA . ARG A 1 158 ? -12.651 -10.911 37.583 1.00 96.75 158 ARG A CA 1
ATOM 1315 C C . ARG A 1 158 ? -11.900 -11.856 36.647 1.00 96.75 158 ARG A C 1
ATOM 1317 O O . ARG A 1 158 ? -10.973 -11.411 35.978 1.00 96.75 158 ARG A O 1
ATOM 1324 N N . ARG 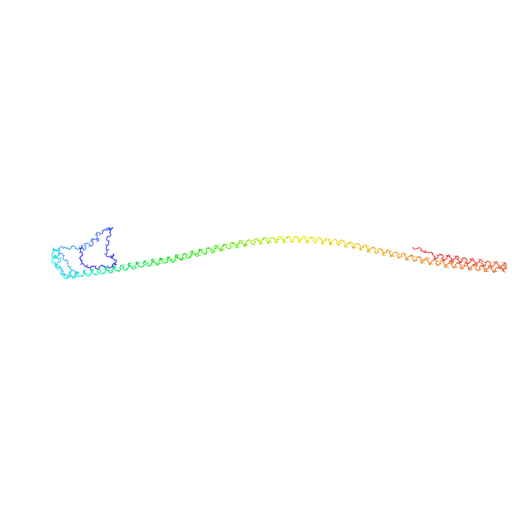A 1 159 ? -12.301 -13.131 36.556 1.00 96.44 159 ARG A N 1
ATOM 1325 C CA . ARG A 1 159 ? -11.663 -14.103 35.644 1.00 96.44 159 ARG A CA 1
ATOM 1326 C C . ARG A 1 159 ? -11.789 -13.681 34.182 1.00 96.44 159 ARG A C 1
ATOM 1328 O O . ARG A 1 159 ? -10.799 -13.696 33.458 1.00 96.44 159 ARG A O 1
ATOM 1335 N N . VAL A 1 160 ? -12.982 -13.258 33.766 1.00 96.44 160 VAL A N 1
ATOM 1336 C CA . VAL A 1 160 ? -13.216 -12.753 32.405 1.00 96.44 160 VAL A CA 1
ATOM 1337 C C . VAL A 1 160 ? -12.373 -11.505 32.139 1.00 96.44 160 VAL A C 1
ATOM 1339 O O . VAL A 1 160 ? -11.773 -11.403 31.074 1.00 96.44 160 VAL A O 1
ATOM 1342 N N . GLY A 1 161 ? -12.275 -10.586 33.102 1.00 95.69 161 GLY A N 1
ATOM 1343 C CA . GLY A 1 161 ? -11.431 -9.396 32.993 1.00 95.69 161 GLY A CA 1
ATOM 1344 C C . GLY A 1 161 ? -9.947 -9.728 32.826 1.00 95.69 161 GLY A C 1
ATOM 1345 O O . GLY A 1 161 ? -9.296 -9.177 31.943 1.00 95.69 161 GLY A O 1
ATOM 1346 N N . VAL A 1 162 ? -9.417 -10.669 33.615 1.00 96.38 162 VAL A N 1
ATOM 1347 C CA . VAL A 1 162 ? -8.023 -11.132 33.487 1.00 96.38 162 VAL A CA 1
ATOM 1348 C C . VAL A 1 162 ? -7.776 -11.769 32.118 1.00 96.38 162 VAL A C 1
ATOM 1350 O O . VAL A 1 162 ? -6.804 -11.407 31.461 1.00 96.38 162 VAL A O 1
ATOM 1353 N N . ASN A 1 163 ? -8.669 -12.652 31.659 1.00 96.81 163 ASN A N 1
ATOM 1354 C CA . ASN A 1 163 ? -8.529 -13.306 30.354 1.00 96.81 163 ASN A CA 1
ATOM 1355 C C . ASN A 1 163 ? -8.573 -12.299 29.199 1.00 96.81 163 ASN A C 1
ATOM 1357 O O . ASN A 1 163 ? -7.697 -12.329 28.341 1.00 96.81 163 ASN A O 1
ATOM 1361 N N . LYS A 1 164 ? -9.534 -11.365 29.210 1.00 96.62 164 LYS A N 1
ATOM 1362 C CA . LYS A 1 164 ? -9.615 -10.300 28.199 1.00 96.62 164 LYS A CA 1
ATOM 1363 C C . LYS A 1 164 ? -8.366 -9.427 28.192 1.00 96.62 164 LYS A C 1
ATOM 1365 O O . LYS A 1 164 ? -7.854 -9.108 27.129 1.00 96.62 164 LYS A O 1
ATOM 1370 N N . ASN A 1 165 ? -7.845 -9.062 29.362 1.00 97.19 165 ASN A N 1
ATOM 1371 C CA . ASN A 1 165 ? -6.619 -8.269 29.444 1.00 97.19 165 ASN A CA 1
ATOM 1372 C C . ASN A 1 165 ? -5.398 -9.033 28.911 1.00 97.19 165 ASN A C 1
ATOM 1374 O O . ASN A 1 165 ? -4.527 -8.421 28.298 1.00 97.19 165 ASN A O 1
ATOM 1378 N N . ALA A 1 166 ? -5.323 -10.349 29.126 1.00 96.69 166 ALA A N 1
ATOM 1379 C CA . ALA A 1 166 ? -4.270 -11.182 28.548 1.00 96.69 166 ALA A CA 1
ATOM 1380 C C . ALA A 1 166 ? -4.378 -11.250 27.015 1.00 96.69 166 ALA A C 1
ATOM 1382 O O . ALA A 1 166 ? -3.374 -11.101 26.325 1.00 96.69 166 ALA A O 1
ATOM 1383 N N . GLU A 1 167 ? -5.593 -11.406 26.485 1.00 97.25 167 GLU A N 1
ATOM 1384 C CA . GLU A 1 167 ? -5.857 -11.405 25.043 1.00 97.25 167 GLU A CA 1
ATOM 1385 C C . GLU A 1 167 ? -5.527 -10.051 24.398 1.00 97.25 167 GLU A C 1
ATOM 1387 O O . GLU A 1 167 ? -4.838 -10.012 23.384 1.00 97.25 167 GLU A O 1
ATOM 1392 N N . ILE A 1 168 ? -5.920 -8.938 25.028 1.00 97.69 168 ILE A N 1
ATOM 1393 C CA . ILE A 1 168 ? -5.572 -7.582 24.574 1.00 97.69 168 ILE A CA 1
ATOM 1394 C C . ILE A 1 168 ? -4.054 -7.398 24.518 1.00 97.69 168 ILE A C 1
ATOM 1396 O O . ILE A 1 168 ? -3.551 -6.886 23.525 1.00 97.69 168 ILE A O 1
ATOM 1400 N N . ARG A 1 169 ? -3.314 -7.836 25.547 1.00 96.88 169 ARG A N 1
ATOM 1401 C CA . ARG A 1 169 ? -1.844 -7.748 25.541 1.00 96.88 169 ARG A CA 1
ATOM 1402 C C . ARG A 1 169 ? -1.230 -8.549 24.402 1.00 96.88 169 ARG A C 1
ATOM 1404 O O . ARG A 1 169 ? -0.341 -8.041 23.734 1.00 96.88 169 ARG A O 1
ATOM 1411 N N . LYS A 1 170 ? -1.728 -9.764 24.159 1.00 97.56 170 LYS A N 1
ATOM 1412 C CA . LYS A 1 170 ? -1.264 -10.588 23.042 1.00 97.56 170 LYS A CA 1
ATOM 1413 C C . LYS A 1 170 ? -1.514 -9.895 21.700 1.00 97.56 170 LYS A C 1
ATOM 1415 O O . LYS A 1 170 ? -0.608 -9.807 20.888 1.00 97.56 170 LYS A O 1
ATOM 1420 N N . LEU A 1 171 ? -2.710 -9.343 21.495 1.00 97.75 171 LEU A N 1
ATOM 1421 C CA . LEU A 1 171 ? -3.036 -8.611 20.268 1.00 97.75 171 LEU A CA 1
ATOM 1422 C C . LEU A 1 171 ? -2.187 -7.345 20.090 1.00 97.75 171 LEU A C 1
ATOM 1424 O O . LEU A 1 171 ? -1.864 -6.991 18.963 1.00 97.75 171 LEU A O 1
ATOM 1428 N N . GLN A 1 172 ? -1.819 -6.664 21.177 1.00 97.88 172 GLN A N 1
ATOM 1429 C CA . GLN A 1 172 ? -0.903 -5.520 21.125 1.00 97.88 172 GLN A CA 1
ATOM 1430 C C . GLN A 1 172 ? 0.512 -5.937 20.715 1.00 97.88 172 GLN A C 1
ATOM 1432 O O . GLN A 1 172 ? 1.149 -5.233 19.937 1.00 97.88 172 GLN A O 1
ATOM 1437 N N . GLU A 1 173 ? 0.994 -7.076 21.213 1.00 97.81 173 GLU A N 1
ATOM 1438 C CA . GLU A 1 173 ? 2.288 -7.638 20.822 1.00 97.81 173 GLU A CA 1
ATOM 1439 C C . GLU A 1 173 ? 2.279 -8.076 19.351 1.00 97.81 173 GLU A C 1
ATOM 1441 O O . GLU A 1 173 ? 3.154 -7.669 18.589 1.00 97.81 173 GLU A O 1
ATOM 1446 N N . ASP A 1 174 ? 1.238 -8.798 18.923 1.00 98.06 174 ASP A N 1
ATOM 1447 C CA . ASP A 1 174 ? 1.051 -9.206 17.527 1.00 98.06 174 ASP A CA 1
ATOM 1448 C C . ASP A 1 174 ? 0.984 -7.979 16.592 1.00 98.06 174 ASP A C 1
ATOM 1450 O O . ASP A 1 174 ? 1.611 -7.971 15.532 1.00 98.06 174 ASP A O 1
ATOM 1454 N N . LEU A 1 175 ? 0.273 -6.915 16.991 1.00 97.81 175 LEU A N 1
ATOM 1455 C CA . LEU A 1 175 ? 0.207 -5.664 16.229 1.00 97.81 175 LEU A CA 1
ATOM 1456 C C . LEU A 1 175 ? 1.584 -4.997 16.115 1.00 97.81 175 LEU A C 1
ATOM 1458 O O . LEU A 1 175 ? 1.963 -4.595 15.018 1.00 97.81 175 LEU A O 1
ATOM 1462 N N . SER A 1 176 ? 2.349 -4.934 17.209 1.00 98.12 176 SER A N 1
ATOM 1463 C CA . SER A 1 176 ? 3.704 -4.369 17.208 1.00 98.12 176 SER A CA 1
ATOM 1464 C C . SER A 1 176 ? 4.638 -5.126 16.260 1.00 98.12 176 SER A C 1
ATOM 1466 O O . SER A 1 176 ? 5.423 -4.501 15.552 1.00 98.12 176 SER A O 1
ATOM 1468 N N . ILE A 1 177 ? 4.545 -6.460 16.220 1.00 97.69 177 ILE A N 1
ATOM 1469 C CA . ILE A 1 177 ? 5.338 -7.297 15.305 1.00 97.69 177 ILE A CA 1
ATOM 1470 C C . ILE A 1 177 ? 4.978 -6.986 13.848 1.00 97.69 177 ILE A C 1
ATOM 1472 O O . ILE A 1 177 ? 5.861 -6.860 13.000 1.00 97.69 177 ILE A O 1
ATOM 1476 N N . VAL A 1 178 ? 3.684 -6.852 13.544 1.00 97.88 178 VAL A N 1
ATOM 1477 C CA . VAL A 1 178 ? 3.214 -6.535 12.188 1.00 97.88 178 VAL A CA 1
ATOM 1478 C C . VAL A 1 178 ? 3.655 -5.135 11.759 1.00 97.88 178 VAL A C 1
ATOM 1480 O O . VAL A 1 178 ? 4.110 -4.965 10.629 1.00 97.88 178 VAL A O 1
ATOM 1483 N N . GLU A 1 179 ? 3.557 -4.142 12.643 1.00 97.50 179 GLU A N 1
ATOM 1484 C CA . GLU A 1 179 ? 4.013 -2.775 12.373 1.00 97.50 179 GLU A CA 1
ATOM 1485 C C . GLU A 1 179 ? 5.523 -2.725 12.097 1.00 97.50 179 GLU A C 1
ATOM 1487 O O . GLU A 1 179 ? 5.951 -2.083 11.134 1.00 97.50 179 GLU A O 1
ATOM 1492 N N . GLU A 1 180 ? 6.329 -3.448 12.882 1.00 97.56 180 GLU A N 1
ATOM 1493 C CA . GLU A 1 180 ? 7.777 -3.529 12.677 1.00 97.56 180 GLU A CA 1
ATOM 1494 C C . GLU A 1 180 ? 8.129 -4.222 11.351 1.00 97.56 180 GLU A C 1
ATOM 1496 O O . GLU A 1 180 ? 8.943 -3.705 10.582 1.00 97.56 180 GLU A O 1
ATOM 1501 N N . ALA A 1 181 ? 7.472 -5.342 11.030 1.00 97.69 181 ALA A N 1
ATOM 1502 C CA . ALA A 1 181 ? 7.671 -6.050 9.765 1.00 97.69 181 ALA A CA 1
ATOM 1503 C C . ALA A 1 181 ? 7.282 -5.189 8.551 1.00 97.69 181 ALA A C 1
ATOM 1505 O O . ALA A 1 181 ? 8.008 -5.150 7.558 1.00 97.69 181 ALA A O 1
ATOM 1506 N N . MET A 1 182 ? 6.169 -4.454 8.639 1.00 97.19 182 MET A N 1
ATOM 1507 C CA . MET A 1 182 ? 5.744 -3.524 7.592 1.00 97.19 182 MET A CA 1
ATOM 1508 C C . MET A 1 182 ? 6.775 -2.406 7.395 1.00 97.19 182 MET A C 1
ATOM 1510 O O . MET A 1 182 ? 7.092 -2.054 6.259 1.00 97.19 182 MET A O 1
ATOM 1514 N N . HIS A 1 183 ? 7.333 -1.866 8.483 1.00 97.69 183 HIS A N 1
ATOM 1515 C CA . HIS A 1 183 ? 8.366 -0.839 8.399 1.00 97.69 183 HIS A CA 1
ATOM 1516 C C . HIS A 1 183 ? 9.657 -1.368 7.757 1.00 97.69 183 HIS A C 1
ATOM 1518 O O . HIS A 1 183 ? 10.222 -0.709 6.883 1.00 97.69 183 HIS A O 1
ATOM 1524 N N . GLN A 1 184 ? 10.092 -2.577 8.124 1.00 97.19 184 GLN A N 1
ATOM 1525 C CA . GLN A 1 184 ? 11.247 -3.233 7.502 1.00 97.19 184 GLN A CA 1
ATOM 1526 C C . GLN A 1 184 ? 11.024 -3.463 6.003 1.00 97.19 184 GLN A C 1
ATOM 1528 O O . GLN A 1 184 ? 11.881 -3.108 5.194 1.00 97.19 184 GLN A O 1
ATOM 1533 N N . GLN A 1 185 ? 9.853 -3.976 5.622 1.00 97.06 185 GLN A N 1
ATOM 1534 C CA . GLN A 1 185 ? 9.509 -4.212 4.222 1.00 97.06 185 GLN A CA 1
ATOM 1535 C C . GLN A 1 185 ? 9.480 -2.909 3.410 1.00 97.06 185 GLN A C 1
ATOM 1537 O O . GLN A 1 185 ? 9.929 -2.889 2.264 1.00 97.06 185 GLN A O 1
ATOM 1542 N N . GLN A 1 186 ? 9.002 -1.811 4.004 1.00 97.75 186 GLN A N 1
ATOM 1543 C CA . GLN A 1 186 ? 9.039 -0.497 3.366 1.00 97.75 186 GLN A CA 1
ATOM 1544 C C . GLN A 1 186 ? 10.479 -0.021 3.135 1.00 97.75 186 GLN A C 1
ATOM 1546 O O . GLN A 1 186 ? 10.802 0.412 2.032 1.00 97.75 186 GLN A O 1
ATOM 1551 N N . MET A 1 187 ? 11.364 -0.154 4.129 1.00 97.50 187 MET A N 1
ATOM 1552 C CA . MET A 1 187 ? 12.774 0.218 3.963 1.00 97.50 187 MET A CA 1
ATOM 1553 C C . MET A 1 187 ? 13.480 -0.624 2.893 1.00 97.50 187 MET A C 1
ATOM 1555 O O . MET A 1 187 ? 14.274 -0.097 2.113 1.00 97.50 187 MET A O 1
ATOM 1559 N N . GLU A 1 188 ? 13.200 -1.928 2.831 1.00 97.88 188 GLU A N 1
ATOM 1560 C CA . GLU A 1 188 ? 13.740 -2.797 1.781 1.00 97.88 188 GLU A CA 1
ATOM 1561 C C . GLU A 1 188 ? 13.244 -2.388 0.393 1.00 97.88 188 GLU A C 1
ATOM 1563 O O . GLU A 1 188 ? 14.036 -2.346 -0.552 1.00 97.88 188 GLU A O 1
ATOM 1568 N N . PHE A 1 189 ? 11.956 -2.057 0.272 1.00 97.94 189 PHE A N 1
ATOM 1569 C CA . PHE A 1 189 ? 11.375 -1.561 -0.970 1.00 97.94 189 PHE A CA 1
ATOM 1570 C C . PHE A 1 189 ? 12.039 -0.255 -1.420 1.00 97.94 189 PHE A C 1
ATOM 1572 O O . PHE A 1 189 ? 12.463 -0.158 -2.572 1.00 97.94 189 PHE A O 1
ATOM 1579 N N . ASP A 1 190 ? 12.196 0.713 -0.516 1.00 97.94 190 ASP A N 1
ATOM 1580 C CA . ASP A 1 190 ? 12.824 2.002 -0.820 1.00 97.94 190 ASP A CA 1
ATOM 1581 C C . ASP A 1 190 ? 14.278 1.813 -1.280 1.00 97.94 190 ASP A C 1
ATOM 1583 O O . ASP A 1 190 ? 14.690 2.367 -2.303 1.00 97.94 190 ASP A O 1
ATOM 1587 N N . LEU A 1 191 ? 15.035 0.943 -0.599 1.00 97.94 191 LEU A N 1
ATOM 1588 C CA . LEU A 1 191 ? 16.409 0.606 -0.977 1.00 97.94 191 LEU A CA 1
ATOM 1589 C C . LEU A 1 191 ? 16.485 -0.069 -2.354 1.00 97.94 191 LEU A C 1
ATOM 1591 O O . LEU A 1 191 ? 17.396 0.207 -3.139 1.00 97.94 191 LEU A O 1
ATOM 1595 N N . GLN A 1 192 ? 15.566 -0.989 -2.657 1.00 96.50 192 GLN A N 1
ATOM 1596 C CA . GLN A 1 192 ? 15.518 -1.630 -3.972 1.00 96.50 192 GLN A CA 1
ATOM 1597 C C . GLN A 1 192 ? 15.128 -0.641 -5.071 1.00 96.50 192 GLN A C 1
ATOM 1599 O O . GLN A 1 192 ? 15.733 -0.665 -6.143 1.00 96.50 192 GLN A O 1
ATOM 1604 N N . SER A 1 193 ? 14.172 0.244 -4.796 1.00 97.75 193 SER A N 1
ATOM 1605 C CA . SER A 1 193 ? 13.750 1.304 -5.708 1.00 97.75 193 SER A CA 1
ATOM 1606 C C . SER A 1 193 ? 14.911 2.247 -6.036 1.00 97.75 193 SER A C 1
ATOM 1608 O O . SER A 1 193 ? 15.182 2.514 -7.206 1.00 97.75 193 SER A O 1
ATOM 1610 N N . GLU A 1 194 ? 15.674 2.680 -5.029 1.00 98.00 194 GLU A N 1
ATOM 1611 C CA . GLU A 1 194 ? 16.851 3.532 -5.234 1.00 98.00 194 GLU A CA 1
ATOM 1612 C C . GLU A 1 194 ? 17.943 2.823 -6.052 1.00 98.00 194 GLU A C 1
ATOM 1614 O O . GLU A 1 194 ? 18.499 3.398 -6.993 1.00 98.00 194 GLU A O 1
ATOM 1619 N N . LYS A 1 195 ? 18.220 1.544 -5.759 1.00 97.62 195 LYS A N 1
ATOM 1620 C CA . LYS A 1 195 ? 19.163 0.734 -6.550 1.00 97.62 195 LYS A CA 1
ATOM 1621 C C . LYS A 1 195 ? 18.718 0.599 -8.002 1.00 97.62 195 LYS A C 1
ATOM 1623 O O . LYS A 1 195 ? 19.548 0.720 -8.901 1.00 97.62 195 LYS A O 1
ATOM 1628 N N . PHE A 1 196 ? 17.431 0.351 -8.233 1.00 98.12 196 PHE A N 1
ATOM 1629 C CA . PHE A 1 196 ? 16.872 0.251 -9.575 1.00 98.12 196 PHE A CA 1
ATOM 1630 C C . PHE A 1 196 ? 17.031 1.566 -10.342 1.00 98.12 196 PHE A C 1
ATOM 1632 O O . PHE A 1 196 ? 17.524 1.560 -11.469 1.00 98.12 196 PHE A O 1
ATOM 1639 N N . GLU A 1 197 ? 16.692 2.696 -9.720 1.00 98.00 197 GLU A N 1
ATOM 1640 C CA . GLU A 1 197 ? 16.862 4.020 -10.322 1.00 98.00 197 GLU A CA 1
ATOM 1641 C C . GLU A 1 197 ? 18.330 4.331 -10.634 1.00 98.00 197 GLU A C 1
ATOM 1643 O O . GLU A 1 197 ? 18.640 4.824 -11.718 1.00 98.00 197 GLU A O 1
ATOM 1648 N N . SER A 1 198 ? 19.250 3.974 -9.736 1.00 98.12 198 SER A N 1
ATOM 1649 C CA . SER A 1 198 ? 20.691 4.119 -9.961 1.00 98.12 198 SER A CA 1
ATOM 1650 C C . SER A 1 198 ? 21.172 3.308 -11.171 1.00 98.12 198 SER A C 1
ATOM 1652 O O . SER A 1 198 ? 21.822 3.857 -12.064 1.00 98.12 198 SER A O 1
ATOM 1654 N N . ILE A 1 199 ? 20.785 2.028 -11.266 1.00 98.06 199 ILE A N 1
ATOM 1655 C CA . ILE A 1 199 ? 21.133 1.157 -12.403 1.00 98.06 199 ILE A CA 1
ATOM 1656 C C . ILE A 1 199 ? 20.541 1.703 -13.704 1.00 98.06 199 ILE A C 1
ATOM 1658 O O . ILE A 1 199 ? 21.254 1.817 -14.701 1.00 98.06 199 ILE A O 1
ATOM 1662 N N . LYS A 1 200 ? 19.259 2.082 -13.695 1.00 98.19 200 LYS A N 1
ATOM 1663 C CA . LYS A 1 200 ? 18.574 2.650 -14.860 1.00 98.19 200 LYS A CA 1
ATOM 1664 C C . LYS A 1 200 ? 19.289 3.906 -15.362 1.00 98.19 200 LYS A C 1
ATOM 1666 O O . LYS A 1 200 ? 19.540 4.035 -16.558 1.00 98.19 200 LYS A O 1
ATOM 1671 N N . ASN A 1 201 ? 19.640 4.820 -14.457 1.00 97.88 201 ASN A N 1
ATOM 1672 C CA . ASN A 1 201 ? 20.328 6.061 -14.807 1.00 97.88 201 ASN A CA 1
ATOM 1673 C C . ASN A 1 201 ? 21.743 5.801 -15.336 1.00 97.88 201 ASN A C 1
ATOM 1675 O O . ASN A 1 201 ? 22.165 6.454 -16.290 1.00 97.88 201 ASN A O 1
ATOM 1679 N N . HIS A 1 202 ? 22.458 4.829 -14.763 1.00 97.75 202 HIS A N 1
ATOM 1680 C CA . HIS A 1 202 ? 23.772 4.424 -15.252 1.00 97.75 202 HIS A CA 1
ATOM 1681 C C . HIS A 1 202 ? 23.698 3.864 -16.679 1.00 97.75 202 HIS A C 1
ATOM 1683 O O . HIS A 1 202 ? 24.394 4.362 -17.560 1.00 97.75 202 HIS A O 1
ATOM 1689 N N . GLN A 1 203 ? 22.786 2.922 -16.934 1.00 97.62 203 GLN A N 1
ATOM 1690 C CA . GLN A 1 203 ? 22.573 2.347 -18.268 1.00 97.62 203 GLN A CA 1
ATOM 1691 C C . GLN A 1 203 ? 22.162 3.405 -19.297 1.00 97.62 203 GLN A C 1
ATOM 1693 O O . GLN A 1 203 ? 22.633 3.390 -20.433 1.00 97.62 203 GLN A O 1
ATOM 1698 N N . LEU A 1 204 ? 21.310 4.358 -18.906 1.00 98.06 204 LEU A N 1
ATOM 1699 C CA . LEU A 1 204 ? 20.920 5.461 -19.781 1.00 98.06 204 LEU A CA 1
ATOM 1700 C C . LEU A 1 204 ? 22.121 6.350 -20.144 1.00 98.06 204 LEU A C 1
ATOM 1702 O O . LEU A 1 204 ? 22.256 6.764 -21.295 1.00 98.06 204 LEU A O 1
ATOM 1706 N N . ALA A 1 205 ? 23.006 6.624 -19.184 1.00 97.94 205 ALA A N 1
ATOM 1707 C CA . ALA A 1 205 ? 24.216 7.410 -19.416 1.00 97.94 205 ALA A CA 1
ATOM 1708 C C . ALA A 1 205 ? 25.227 6.683 -20.322 1.00 97.94 205 ALA A C 1
ATOM 1710 O O . ALA A 1 205 ? 25.842 7.316 -21.189 1.00 97.94 205 ALA A O 1
ATOM 1711 N N . GLU A 1 206 ? 25.383 5.367 -20.157 1.00 97.81 206 GLU A N 1
ATOM 1712 C CA . GLU A 1 206 ? 26.191 4.530 -21.052 1.00 97.81 206 GLU A CA 1
ATOM 1713 C C . GLU A 1 206 ? 25.627 4.559 -22.475 1.00 97.81 206 GLU A C 1
ATOM 1715 O O . GLU A 1 206 ? 26.354 4.881 -23.417 1.00 97.81 206 GLU A O 1
ATOM 1720 N N . PHE A 1 207 ? 24.316 4.346 -22.623 1.00 98.06 207 PHE A N 1
ATOM 1721 C CA . PHE A 1 207 ? 23.641 4.377 -23.917 1.00 98.06 207 PHE A CA 1
ATOM 1722 C C . PHE A 1 207 ? 23.777 5.733 -24.624 1.00 98.06 207 PHE A C 1
ATOM 1724 O O . PHE A 1 207 ? 24.095 5.784 -25.810 1.00 98.06 207 PHE A O 1
ATOM 1731 N N . GLU A 1 208 ? 23.600 6.856 -23.921 1.00 98.12 208 GLU A N 1
ATOM 1732 C CA . GLU A 1 208 ? 23.797 8.191 -24.511 1.00 98.12 208 GLU A CA 1
ATOM 1733 C C . GLU A 1 208 ? 25.265 8.468 -24.878 1.00 98.12 208 GLU A C 1
ATOM 1735 O O . GLU A 1 208 ? 25.559 9.237 -25.798 1.00 98.12 208 GLU A O 1
ATOM 1740 N N . THR A 1 209 ? 26.219 7.837 -24.195 1.00 97.94 209 THR A N 1
ATOM 1741 C CA . THR A 1 209 ? 27.638 7.919 -24.565 1.00 97.94 209 THR A CA 1
ATOM 1742 C C . THR A 1 209 ? 27.928 7.111 -25.826 1.00 97.94 209 THR A C 1
ATOM 1744 O O . THR A 1 209 ? 28.554 7.632 -26.750 1.00 97.94 209 THR A O 1
ATOM 1747 N N . GLU A 1 210 ? 27.412 5.888 -25.916 1.00 97.75 210 GLU A N 1
ATOM 1748 C CA . GLU A 1 210 ? 27.563 5.039 -27.099 1.00 97.75 210 GLU A CA 1
ATOM 1749 C C . GLU A 1 210 ? 26.862 5.648 -28.324 1.00 97.75 210 GLU A C 1
ATOM 1751 O O . GLU A 1 210 ? 27.430 5.738 -29.414 1.00 97.75 210 GLU A O 1
ATOM 1756 N N . LYS A 1 211 ? 25.657 6.188 -28.136 1.00 98.06 211 LYS A N 1
ATOM 1757 C CA . LYS A 1 211 ? 24.928 6.925 -29.168 1.00 98.06 211 LYS A CA 1
ATOM 1758 C C . LYS A 1 211 ? 25.738 8.106 -29.698 1.00 98.06 211 LYS A C 1
ATOM 1760 O O . LYS A 1 211 ? 25.808 8.275 -30.916 1.00 98.06 211 LYS A O 1
ATOM 1765 N N . ARG A 1 212 ? 26.365 8.911 -28.830 1.00 97.81 212 ARG A N 1
ATOM 1766 C CA . ARG A 1 212 ? 27.257 10.005 -29.262 1.00 97.81 212 ARG A CA 1
ATOM 1767 C C . ARG A 1 212 ? 28.446 9.480 -30.063 1.00 97.81 212 ARG A C 1
ATOM 1769 O O . ARG A 1 212 ? 28.738 10.029 -31.121 1.00 97.81 212 ARG A O 1
ATOM 1776 N N . HIS A 1 213 ? 29.065 8.389 -29.616 1.00 97.81 213 HIS A N 1
ATOM 1777 C CA . HIS A 1 213 ? 30.171 7.757 -30.332 1.00 97.81 213 HIS A CA 1
ATOM 1778 C C . HIS A 1 213 ? 29.781 7.332 -31.758 1.00 97.81 213 HIS A C 1
ATOM 1780 O O . HIS A 1 213 ? 30.491 7.654 -32.712 1.00 97.81 213 HIS A O 1
ATOM 1786 N N . TYR A 1 214 ? 28.619 6.694 -31.938 1.00 97.75 214 TYR A N 1
ATOM 1787 C CA . TYR A 1 214 ? 28.144 6.335 -33.277 1.00 97.75 214 TYR A CA 1
ATOM 1788 C C . TYR A 1 214 ? 27.826 7.555 -34.144 1.00 97.75 214 TYR A C 1
ATOM 1790 O O . TYR A 1 214 ? 28.146 7.544 -35.331 1.00 97.75 214 TYR A O 1
ATOM 1798 N N . HIS A 1 215 ? 27.250 8.622 -33.580 1.00 98.25 215 HIS A N 1
ATOM 1799 C CA . HIS A 1 215 ? 27.027 9.863 -34.332 1.00 98.25 215 HIS A CA 1
ATOM 1800 C C . HIS A 1 215 ? 28.347 10.472 -34.823 1.00 98.25 215 HIS A C 1
ATOM 1802 O O . HIS A 1 215 ? 28.423 10.917 -35.967 1.00 98.25 215 HIS A O 1
ATOM 1808 N N . GLU A 1 216 ? 29.400 10.448 -34.000 1.00 98.25 216 GLU A N 1
ATOM 1809 C CA . GLU A 1 216 ? 30.732 10.897 -34.416 1.00 98.25 216 GLU A CA 1
ATOM 1810 C C . GLU A 1 216 ? 31.312 10.033 -35.540 1.00 98.25 216 GLU A C 1
ATOM 1812 O O . GLU A 1 216 ? 31.846 10.578 -36.506 1.00 98.25 216 GLU A O 1
ATOM 1817 N N . ILE A 1 217 ? 31.205 8.702 -35.444 1.00 98.06 217 ILE A N 1
ATOM 1818 C CA . ILE A 1 217 ? 31.676 7.788 -36.498 1.00 98.06 217 ILE A CA 1
ATOM 1819 C C . ILE A 1 217 ? 30.929 8.046 -37.805 1.00 98.06 217 ILE A C 1
ATOM 1821 O O . ILE A 1 217 ? 31.564 8.179 -38.850 1.00 98.06 217 ILE A O 1
ATOM 1825 N N . ILE A 1 218 ? 29.599 8.158 -37.755 1.00 98.00 218 ILE A N 1
ATOM 1826 C CA . ILE A 1 218 ? 28.776 8.454 -38.934 1.00 98.00 218 ILE A CA 1
ATOM 1827 C C . ILE A 1 218 ? 29.218 9.777 -39.564 1.00 98.00 218 ILE A C 1
ATOM 1829 O O . ILE A 1 218 ? 29.411 9.832 -40.776 1.00 98.00 218 ILE A O 1
ATOM 1833 N N . GLY A 1 219 ? 29.447 10.816 -38.754 1.00 98.00 219 GLY A N 1
ATOM 1834 C CA . GLY A 1 219 ? 29.941 12.103 -39.243 1.00 98.00 219 GLY A CA 1
ATOM 1835 C C . GLY A 1 219 ? 31.306 12.000 -39.933 1.00 98.00 219 GLY A C 1
ATOM 1836 O O . GLY A 1 219 ? 31.499 12.591 -40.994 1.00 98.00 219 GLY A O 1
ATOM 1837 N N . ARG A 1 220 ? 32.242 11.211 -39.385 1.00 97.94 220 ARG A N 1
ATOM 1838 C CA . ARG A 1 220 ? 33.547 10.962 -40.028 1.00 97.94 220 ARG A CA 1
ATOM 1839 C C . ARG A 1 220 ? 33.386 10.241 -41.363 1.00 97.94 220 ARG A C 1
ATOM 1841 O O . ARG A 1 220 ? 33.891 10.729 -42.363 1.00 97.94 220 ARG A O 1
ATOM 1848 N N . LEU A 1 221 ? 32.609 9.158 -41.401 1.00 97.75 221 LEU A N 1
ATOM 1849 C CA . LEU A 1 221 ? 32.375 8.388 -42.627 1.00 97.75 221 LEU A CA 1
ATOM 1850 C C . LEU A 1 221 ? 31.703 9.222 -43.727 1.00 97.75 221 LEU A C 1
ATOM 1852 O O . LEU A 1 221 ? 32.025 9.071 -44.902 1.00 97.75 221 LEU A O 1
ATOM 1856 N N . GLN A 1 222 ? 30.783 10.120 -43.366 1.00 97.94 222 GLN A N 1
ATOM 1857 C CA . GLN A 1 222 ? 30.158 11.044 -44.318 1.00 97.94 222 GLN A CA 1
ATOM 1858 C C . GLN A 1 222 ? 31.157 12.060 -44.889 1.00 97.94 222 GLN A C 1
ATOM 1860 O O . GLN A 1 222 ? 31.104 12.370 -46.084 1.00 97.94 222 GLN A O 1
ATOM 1865 N N . ASN A 1 223 ? 32.072 12.563 -44.057 1.00 97.44 223 ASN A N 1
ATOM 1866 C CA . ASN A 1 223 ? 33.138 13.457 -44.505 1.00 97.44 223 ASN A CA 1
ATOM 1867 C C . ASN A 1 223 ? 34.118 12.732 -45.433 1.00 97.44 223 ASN A C 1
ATOM 1869 O O . ASN A 1 223 ? 34.411 13.254 -46.508 1.00 97.44 223 ASN A O 1
ATOM 1873 N N . ASP A 1 224 ? 34.551 11.525 -45.061 1.00 97.56 224 ASP A N 1
ATOM 1874 C CA . ASP A 1 224 ? 35.455 10.696 -45.866 1.00 97.56 224 ASP A CA 1
ATOM 1875 C C . ASP A 1 224 ? 34.833 10.391 -47.236 1.00 97.56 224 ASP A C 1
ATOM 1877 O O . ASP A 1 224 ? 35.453 10.638 -48.267 1.00 97.56 224 ASP A O 1
ATOM 1881 N N . LEU A 1 225 ? 33.556 9.984 -47.270 1.00 97.50 225 LEU A N 1
ATOM 1882 C CA . LEU A 1 225 ? 32.827 9.749 -48.520 1.00 97.50 225 LEU A CA 1
ATOM 1883 C C . LEU A 1 225 ? 32.770 11.004 -49.406 1.00 97.50 225 LEU A C 1
ATOM 1885 O O . LEU A 1 225 ? 32.916 10.921 -50.626 1.00 97.50 225 LEU A O 1
ATOM 1889 N N . THR A 1 226 ? 32.548 12.173 -48.803 1.00 97.38 226 THR A N 1
ATOM 1890 C CA . THR A 1 226 ? 32.500 13.444 -49.538 1.00 97.38 226 THR A CA 1
ATOM 1891 C C . THR A 1 226 ? 33.863 13.791 -50.135 1.00 97.38 226 THR A C 1
ATOM 1893 O O . THR A 1 226 ? 33.937 14.283 -51.264 1.00 97.38 226 THR A O 1
ATOM 1896 N N . GLU A 1 227 ? 34.944 13.541 -49.399 1.00 97.19 227 GLU A N 1
ATOM 1897 C CA . GLU A 1 227 ? 36.303 13.808 -49.862 1.00 97.19 227 GLU A CA 1
ATOM 1898 C C . GLU A 1 227 ? 36.724 12.835 -50.969 1.00 97.19 227 GLU A C 1
ATOM 1900 O O . GLU A 1 227 ? 37.227 13.274 -52.004 1.00 97.19 227 GLU A O 1
ATOM 1905 N N . ASP A 1 228 ? 36.400 11.549 -50.833 1.00 96.38 228 ASP A N 1
ATOM 1906 C CA . ASP A 1 228 ? 36.612 10.543 -51.877 1.00 96.38 228 ASP A CA 1
ATOM 1907 C C . ASP A 1 228 ? 35.873 10.907 -53.171 1.00 96.38 228 ASP A C 1
ATOM 1909 O O . ASP A 1 228 ? 36.427 10.801 -54.269 1.00 96.38 228 ASP A O 1
ATOM 1913 N N . MET A 1 229 ? 34.632 11.402 -53.073 1.00 96.00 229 MET A N 1
ATOM 1914 C CA . MET A 1 229 ? 33.885 11.885 -54.239 1.00 96.00 229 MET A CA 1
ATOM 1915 C C . MET A 1 229 ? 34.573 13.076 -54.918 1.00 96.00 229 MET A C 1
ATOM 1917 O O . MET A 1 229 ? 34.641 13.120 -56.148 1.00 96.00 229 MET A O 1
ATOM 1921 N N . LYS A 1 230 ? 35.111 14.031 -54.149 1.00 96.19 230 LYS A N 1
ATOM 1922 C CA . LYS A 1 230 ? 35.869 15.164 -54.709 1.00 96.19 230 LYS A CA 1
ATOM 1923 C C . LYS A 1 230 ? 37.152 14.704 -55.389 1.00 96.19 230 LYS A C 1
ATOM 1925 O O . LYS A 1 230 ? 37.438 15.150 -56.499 1.00 96.19 230 LYS A O 1
ATOM 1930 N N . GLN A 1 231 ? 37.906 13.810 -54.752 1.00 95.50 231 GLN A N 1
ATOM 1931 C CA . GLN A 1 231 ? 39.128 13.254 -55.327 1.00 95.50 231 GLN A CA 1
ATOM 1932 C C . GLN A 1 231 ? 38.827 12.505 -56.623 1.00 95.50 231 GLN A C 1
ATOM 1934 O O . GLN A 1 231 ? 39.490 12.743 -57.631 1.00 95.50 231 GLN A O 1
ATOM 1939 N N . ARG A 1 232 ? 37.781 11.670 -56.631 1.00 95.81 232 ARG A N 1
ATOM 1940 C CA . ARG A 1 232 ? 37.330 10.961 -57.830 1.00 95.81 232 ARG A CA 1
ATOM 1941 C C . ARG A 1 232 ? 36.974 11.922 -58.960 1.00 95.81 232 ARG A C 1
ATOM 1943 O O . ARG A 1 232 ? 37.427 11.706 -60.078 1.00 95.81 232 ARG A O 1
ATOM 1950 N N . ASN A 1 233 ? 36.209 12.976 -58.681 1.00 94.81 233 ASN A N 1
ATOM 1951 C CA . ASN A 1 233 ? 35.873 13.980 -59.693 1.00 94.81 233 ASN A CA 1
ATOM 1952 C C . ASN A 1 233 ? 37.133 14.671 -60.234 1.00 94.81 233 ASN A C 1
ATOM 1954 O O . ASN A 1 233 ? 37.294 14.770 -61.443 1.00 94.81 233 ASN A O 1
ATOM 1958 N N . SER A 1 234 ? 38.081 15.039 -59.366 1.00 94.62 234 SER A N 1
ATOM 1959 C CA . SER A 1 234 ? 39.352 15.627 -59.807 1.00 94.62 234 SER A CA 1
ATOM 1960 C C . SER A 1 234 ? 40.191 14.674 -60.668 1.00 94.62 234 SER A C 1
ATOM 1962 O O . SER A 1 234 ? 40.869 15.127 -61.589 1.00 94.62 234 SER A O 1
ATOM 1964 N N . VAL A 1 235 ? 40.176 13.368 -60.380 1.00 94.88 235 VAL A N 1
ATOM 1965 C CA . VAL A 1 235 ? 40.849 12.361 -61.216 1.00 94.88 235 VAL A CA 1
ATOM 1966 C C . VAL A 1 235 ? 40.169 12.250 -62.579 1.00 94.88 235 VAL A C 1
ATOM 1968 O O . VAL A 1 235 ? 40.875 12.241 -63.583 1.00 94.88 235 VAL A O 1
ATOM 1971 N N . LEU A 1 236 ? 38.833 12.228 -62.623 1.00 94.62 236 LEU A N 1
ATOM 1972 C CA . LEU A 1 236 ? 38.073 12.201 -63.877 1.00 94.62 236 LEU A CA 1
ATOM 1973 C C . LEU A 1 236 ? 38.347 13.441 -64.739 1.00 94.62 236 LEU A C 1
ATOM 1975 O O . LEU A 1 236 ? 38.539 13.303 -65.944 1.00 94.62 236 LEU A O 1
ATOM 1979 N N . ASP A 1 237 ? 38.440 14.627 -64.133 1.00 94.00 237 ASP A N 1
ATOM 1980 C CA . ASP A 1 237 ? 38.791 15.859 -64.851 1.00 94.00 237 ASP A CA 1
ATOM 1981 C C . ASP A 1 237 ? 40.197 15.762 -65.472 1.00 94.00 237 ASP A C 1
ATOM 1983 O O . ASP A 1 237 ? 40.389 16.061 -66.649 1.00 94.00 237 ASP A O 1
ATOM 1987 N N . ARG A 1 238 ? 41.185 15.257 -64.717 1.00 93.19 238 ARG A N 1
ATOM 1988 C CA . ARG A 1 238 ? 42.553 15.046 -65.230 1.00 93.19 238 ARG A CA 1
ATOM 1989 C C . ARG A 1 238 ? 42.616 13.987 -66.329 1.00 93.19 238 ARG A C 1
ATOM 1991 O O . ARG A 1 238 ? 43.433 14.107 -67.239 1.00 93.19 238 ARG A O 1
ATOM 1998 N N . GLU A 1 239 ? 41.806 12.936 -66.231 1.00 94.06 239 GLU A N 1
ATOM 1999 C CA . GLU A 1 239 ? 41.702 11.904 -67.264 1.00 94.06 239 GLU A CA 1
ATOM 2000 C C . GLU A 1 239 ? 41.111 12.486 -68.552 1.00 94.06 239 GLU A C 1
ATOM 2002 O O . GLU A 1 239 ? 41.655 12.254 -69.632 1.00 94.06 239 GLU A O 1
ATOM 2007 N N . ALA A 1 240 ? 40.070 13.317 -68.441 1.00 94.00 240 ALA A N 1
ATOM 2008 C CA . ALA A 1 240 ? 39.507 14.044 -69.573 1.00 94.00 240 ALA A CA 1
ATOM 2009 C C . ALA A 1 240 ? 40.540 14.984 -70.221 1.00 94.00 240 ALA A C 1
ATOM 2011 O O . ALA A 1 240 ? 40.688 14.981 -71.443 1.00 94.00 240 ALA A O 1
ATOM 2012 N N . ASP A 1 241 ? 41.313 15.731 -69.426 1.00 94.38 241 ASP A N 1
ATOM 2013 C CA . ASP A 1 241 ? 42.401 16.580 -69.930 1.00 94.38 241 ASP A CA 1
ATOM 2014 C C . ASP A 1 241 ? 43.490 15.767 -70.649 1.00 94.38 241 ASP A C 1
ATOM 2016 O O . ASP A 1 241 ? 43.980 16.169 -71.708 1.00 94.38 241 ASP A O 1
ATOM 2020 N N . ALA A 1 242 ? 43.860 14.603 -70.105 1.00 92.69 242 ALA A N 1
ATOM 2021 C CA . ALA A 1 242 ? 44.845 13.714 -70.712 1.00 92.69 242 ALA A CA 1
ATOM 2022 C C . ALA A 1 242 ? 44.353 13.131 -72.046 1.00 92.69 242 ALA A C 1
ATOM 2024 O O . ALA A 1 242 ? 45.132 13.070 -72.999 1.00 92.69 242 ALA A O 1
ATOM 2025 N N . LEU A 1 243 ? 43.073 12.747 -72.131 1.00 93.50 243 LEU A N 1
ATOM 2026 C CA . LEU A 1 243 ? 42.441 12.295 -73.373 1.00 93.50 243 LEU A CA 1
ATOM 2027 C C . LEU A 1 243 ? 42.408 13.414 -74.417 1.00 93.50 243 LEU A C 1
ATOM 2029 O O . LEU A 1 243 ? 42.865 13.205 -75.536 1.00 93.50 243 LEU A O 1
ATOM 2033 N N . ASN A 1 244 ? 41.988 14.623 -74.033 1.00 93.62 244 ASN A N 1
ATOM 2034 C CA . ASN A 1 244 ? 42.000 15.788 -74.922 1.00 93.62 244 ASN A CA 1
ATOM 2035 C C . ASN A 1 244 ? 43.413 16.085 -75.458 1.00 93.62 244 ASN A C 1
ATOM 2037 O O . ASN A 1 244 ? 43.591 16.390 -76.638 1.00 93.62 244 ASN A O 1
ATOM 2041 N N . LEU A 1 245 ? 44.439 15.976 -74.606 1.00 93.62 245 LEU A N 1
ATOM 2042 C CA . LEU A 1 245 ? 45.834 16.153 -75.011 1.00 93.62 245 LEU A CA 1
ATOM 2043 C C . LEU A 1 245 ? 46.312 15.034 -75.948 1.00 93.62 245 LEU A C 1
ATOM 2045 O O . LEU A 1 245 ? 47.049 15.307 -76.900 1.00 93.62 245 LEU A O 1
ATOM 2049 N N . ALA A 1 246 ? 45.927 13.785 -75.678 1.00 92.06 246 ALA A N 1
ATOM 2050 C CA . ALA A 1 246 ? 46.251 12.641 -76.523 1.00 92.06 246 ALA A CA 1
ATOM 2051 C C . ALA A 1 246 ? 45.605 12.773 -77.909 1.00 92.06 246 ALA A C 1
ATOM 2053 O O . ALA A 1 246 ? 46.301 12.590 -78.906 1.00 92.06 246 ALA A O 1
ATOM 2054 N N . ASP A 1 247 ? 44.338 13.186 -77.976 1.00 92.75 247 ASP A N 1
ATOM 2055 C CA . ASP A 1 247 ? 43.621 13.460 -79.224 1.00 92.75 247 ASP A CA 1
ATOM 2056 C C . ASP A 1 247 ? 44.284 14.592 -80.013 1.00 92.75 247 ASP A C 1
ATOM 2058 O O . ASP A 1 247 ? 44.551 14.444 -81.207 1.00 92.75 247 ASP A O 1
ATOM 2062 N N . ALA A 1 248 ? 44.635 15.700 -79.348 1.00 90.50 248 ALA A N 1
ATOM 2063 C CA . ALA A 1 248 ? 45.345 16.809 -79.984 1.00 90.50 248 ALA A CA 1
ATOM 2064 C C . ALA A 1 248 ? 46.705 16.368 -80.560 1.00 90.50 248 ALA A C 1
ATOM 2066 O O . ALA A 1 248 ? 47.067 16.744 -81.678 1.00 90.50 248 ALA A O 1
ATOM 2067 N N . ARG A 1 249 ? 47.454 15.529 -79.830 1.00 89.50 249 ARG A N 1
ATOM 2068 C CA . ARG A 1 249 ? 48.711 14.943 -80.325 1.00 89.50 249 ARG A CA 1
ATOM 2069 C C . ARG A 1 249 ? 48.484 13.957 -81.468 1.00 89.50 249 ARG A C 1
ATOM 2071 O O . ARG A 1 249 ? 49.275 13.957 -82.407 1.00 89.50 249 ARG A O 1
ATOM 2078 N N . GLY A 1 250 ? 47.428 13.149 -81.410 1.00 90.44 250 GLY A N 1
ATOM 2079 C CA . GLY A 1 250 ? 47.029 12.247 -82.491 1.00 90.44 250 GLY A CA 1
ATOM 2080 C C . GLY A 1 250 ? 46.773 13.017 -83.785 1.00 90.44 250 GLY A C 1
ATOM 2081 O O . GLY A 1 250 ? 47.409 12.742 -84.797 1.00 90.44 250 GLY A O 1
ATOM 2082 N N . GLN A 1 251 ? 45.960 14.076 -83.716 1.00 90.06 251 GLN A N 1
ATOM 2083 C CA . GLN A 1 251 ? 45.696 14.970 -84.848 1.00 90.06 251 GLN A CA 1
ATOM 2084 C C . GLN A 1 251 ? 46.975 15.617 -85.398 1.00 90.06 251 GLN A C 1
ATOM 2086 O O . GLN A 1 251 ? 47.141 15.732 -86.613 1.00 90.06 251 GLN A O 1
ATOM 2091 N N . GLN A 1 252 ? 47.903 16.022 -84.523 1.00 88.62 252 GLN A N 1
ATOM 2092 C CA . GLN A 1 252 ? 49.191 16.576 -84.943 1.00 88.62 252 GLN A CA 1
ATOM 2093 C C . GLN A 1 252 ? 50.047 15.542 -85.690 1.00 88.62 252 GLN A C 1
ATOM 2095 O O . GLN A 1 252 ? 50.628 15.866 -86.727 1.00 88.62 252 GLN A O 1
ATOM 2100 N N . ILE A 1 253 ? 50.127 14.309 -85.180 1.00 88.19 253 ILE A N 1
ATOM 2101 C CA . ILE A 1 253 ? 50.878 13.208 -85.799 1.00 88.19 253 ILE A CA 1
ATOM 2102 C C . ILE A 1 253 ? 50.278 12.849 -87.161 1.00 88.19 253 ILE A C 1
ATOM 2104 O O . ILE A 1 253 ? 51.018 12.753 -88.140 1.00 88.19 253 ILE A O 1
ATOM 2108 N N . ASP A 1 254 ? 48.954 12.717 -87.249 1.00 88.25 254 ASP A N 1
ATOM 2109 C CA . ASP A 1 254 ? 48.257 12.455 -88.512 1.00 88.25 254 ASP A CA 1
ATOM 2110 C C . ASP A 1 254 ? 48.519 13.575 -89.526 1.00 88.25 254 ASP A C 1
ATOM 2112 O O . ASP A 1 254 ? 48.852 13.312 -90.685 1.00 88.25 254 ASP A O 1
ATOM 2116 N N . GLY A 1 255 ? 48.470 14.833 -89.074 1.00 86.56 255 GLY A N 1
ATOM 2117 C CA . GLY A 1 255 ? 48.867 15.990 -89.871 1.00 86.56 255 GLY A CA 1
ATOM 2118 C C . GLY A 1 255 ? 50.301 15.871 -90.395 1.00 86.56 255 GLY A C 1
ATOM 2119 O O . GLY A 1 255 ? 50.534 16.045 -91.591 1.00 86.56 255 GLY A O 1
ATOM 2120 N N . MET A 1 256 ? 51.262 15.506 -89.539 1.00 85.44 256 MET A N 1
ATOM 2121 C CA . MET A 1 256 ? 52.655 15.283 -89.945 1.00 85.44 256 MET A CA 1
ATOM 2122 C C . MET A 1 256 ? 52.799 14.158 -90.977 1.00 85.44 256 MET A C 1
ATOM 2124 O O . MET A 1 256 ? 53.561 14.320 -91.932 1.00 85.44 256 MET A O 1
ATOM 2128 N N . PHE A 1 257 ? 52.070 13.047 -90.833 1.00 86.00 257 PHE A N 1
ATOM 2129 C CA . PHE A 1 257 ? 52.083 11.958 -91.815 1.00 86.00 257 PHE A CA 1
ATOM 2130 C C . PHE A 1 257 ? 51.562 12.411 -93.180 1.00 86.00 257 PHE A C 1
ATOM 2132 O O . PHE A 1 257 ? 52.183 12.107 -94.199 1.00 86.00 257 PHE A O 1
ATOM 2139 N N . VAL A 1 258 ? 50.476 13.191 -93.219 1.00 86.25 258 VAL A N 1
ATOM 2140 C CA . VAL A 1 258 ? 49.948 13.760 -94.470 1.00 86.25 258 VAL A CA 1
ATOM 2141 C C . VAL A 1 258 ? 50.978 14.675 -95.135 1.00 86.25 258 VAL A C 1
ATOM 2143 O O . VAL A 1 258 ? 51.198 14.584 -96.346 1.00 86.25 258 VAL A O 1
ATOM 2146 N N . VAL A 1 259 ? 51.648 15.532 -94.358 1.00 85.38 259 VAL A N 1
ATOM 2147 C CA . VAL A 1 259 ? 52.731 16.392 -94.865 1.00 85.38 259 VAL A CA 1
ATOM 2148 C C . VAL A 1 259 ? 53.878 15.549 -95.421 1.00 85.38 259 VAL A C 1
ATOM 2150 O O . VAL A 1 259 ? 54.333 15.791 -96.540 1.00 85.38 259 VAL A O 1
ATOM 2153 N N . GLN A 1 260 ? 54.317 14.528 -94.685 1.00 85.44 260 GLN A N 1
ATOM 2154 C CA . GLN A 1 260 ? 55.397 13.642 -95.108 1.00 85.44 260 GLN A CA 1
ATOM 2155 C C . GLN A 1 260 ? 55.059 12.902 -96.411 1.00 85.44 260 GLN A C 1
ATOM 2157 O O . GLN A 1 260 ? 55.900 12.841 -97.308 1.00 85.44 260 GLN A O 1
ATOM 2162 N N . GLU A 1 261 ? 53.846 12.363 -96.543 1.00 87.00 261 GLU A N 1
ATOM 2163 C CA . GLU A 1 261 ? 53.395 11.688 -97.766 1.00 87.00 261 GLU A CA 1
ATOM 2164 C C . GLU A 1 261 ? 53.309 12.649 -98.959 1.00 87.00 261 GLU A C 1
ATOM 2166 O O . GLU A 1 261 ? 53.726 12.300 -100.066 1.00 87.00 261 GLU A O 1
ATOM 2171 N N . ASN A 1 262 ? 52.864 13.891 -98.746 1.00 86.44 262 ASN A N 1
ATOM 2172 C CA . ASN A 1 262 ? 52.884 14.914 -99.794 1.00 86.44 262 ASN A CA 1
ATOM 2173 C C . ASN A 1 262 ? 54.314 15.254 -100.239 1.00 86.44 262 ASN A C 1
ATOM 2175 O O . ASN A 1 262 ? 54.566 15.362 -101.439 1.00 86.44 262 ASN A O 1
ATOM 2179 N N . VAL A 1 263 ? 55.263 15.378 -99.303 1.00 85.44 263 VAL A N 1
ATOM 2180 C CA . VAL A 1 263 ? 56.682 15.607 -99.626 1.00 85.44 263 VAL A CA 1
ATOM 2181 C C . VAL A 1 263 ? 57.261 14.424 -100.402 1.00 85.44 263 VAL A C 1
ATOM 2183 O O . VAL A 1 263 ? 57.886 14.635 -101.439 1.00 85.44 263 VAL A O 1
ATOM 2186 N N . LYS A 1 264 ? 57.019 13.180 -99.962 1.00 86.31 264 LYS A N 1
ATOM 2187 C CA . LYS A 1 264 ? 57.460 11.975 -100.688 1.00 86.31 264 LYS A CA 1
ATOM 2188 C C . LYS A 1 264 ? 56.924 11.950 -102.119 1.00 86.31 264 LYS A C 1
ATOM 2190 O O . LYS A 1 264 ? 57.700 11.716 -103.042 1.00 86.31 264 LYS A O 1
ATOM 2195 N N . ARG A 1 265 ? 55.626 12.225 -102.307 1.00 87.44 265 ARG A N 1
ATOM 2196 C CA . ARG A 1 265 ? 54.996 12.288 -103.635 1.00 87.44 265 ARG A CA 1
ATOM 2197 C C . ARG A 1 265 ? 55.675 13.330 -104.520 1.00 87.44 265 ARG A C 1
ATOM 2199 O O . ARG A 1 265 ? 56.028 13.030 -105.651 1.00 87.44 265 ARG A O 1
ATOM 2206 N N . ARG A 1 266 ? 55.929 14.525 -103.988 1.00 85.38 266 ARG A N 1
ATOM 2207 C CA . ARG A 1 266 ? 56.533 15.627 -104.749 1.00 85.38 266 ARG A CA 1
ATOM 2208 C C . ARG A 1 266 ? 58.002 15.371 -105.093 1.00 85.38 266 ARG A C 1
ATOM 2210 O O . ARG A 1 266 ? 58.446 15.717 -106.181 1.00 85.38 266 ARG A O 1
ATOM 2217 N N . ILE A 1 267 ? 58.749 14.707 -104.206 1.00 86.25 267 ILE A N 1
ATOM 2218 C CA . ILE A 1 267 ? 60.101 14.212 -104.510 1.00 86.25 267 ILE A CA 1
ATOM 2219 C C . ILE A 1 267 ? 60.052 13.193 -105.654 1.00 86.25 267 ILE A C 1
ATOM 2221 O O . ILE A 1 267 ? 60.875 13.276 -106.565 1.00 86.25 267 ILE A O 1
ATOM 2225 N N . LEU A 1 268 ? 59.095 12.259 -105.625 1.00 87.31 268 LEU A N 1
ATOM 2226 C CA . LEU A 1 268 ? 58.922 11.270 -106.689 1.00 87.31 268 LEU A CA 1
ATOM 2227 C C . LEU A 1 268 ? 58.590 11.943 -108.030 1.00 87.31 268 LEU A C 1
ATOM 2229 O O . LEU A 1 268 ? 59.250 11.645 -109.017 1.00 87.31 268 LEU A O 1
ATOM 2233 N N . GLU A 1 269 ? 57.667 12.908 -108.053 1.00 85.81 269 GLU A N 1
ATOM 2234 C CA . GLU A 1 269 ? 57.326 13.694 -109.252 1.00 85.81 269 GLU A CA 1
ATOM 2235 C C . GLU A 1 269 ? 58.554 14.416 -109.839 1.00 85.81 269 GLU A C 1
ATOM 2237 O O . GLU A 1 269 ? 58.786 14.382 -111.049 1.00 85.81 269 GLU A O 1
ATOM 2242 N N . ILE A 1 270 ? 59.387 15.035 -108.989 1.00 85.19 270 ILE A N 1
ATOM 2243 C CA . ILE A 1 270 ? 60.643 15.672 -109.422 1.00 85.19 270 ILE A CA 1
ATOM 2244 C C . ILE A 1 270 ? 61.608 14.630 -110.002 1.00 85.19 270 ILE A C 1
ATOM 2246 O O . ILE A 1 270 ? 62.246 14.891 -111.026 1.00 85.19 270 ILE A O 1
ATOM 2250 N N . ALA A 1 271 ? 61.737 13.466 -109.362 1.00 82.94 271 ALA A N 1
ATOM 2251 C CA . ALA A 1 271 ? 62.615 12.393 -109.817 1.00 82.94 271 ALA A CA 1
ATOM 2252 C C . ALA A 1 271 ? 62.161 11.821 -111.170 1.00 82.94 271 ALA A C 1
ATOM 2254 O O . ALA A 1 271 ? 62.990 11.664 -112.065 1.00 82.94 271 ALA A O 1
ATOM 2255 N N . GLU A 1 272 ? 60.861 11.580 -111.349 1.00 84.88 272 GLU A N 1
ATOM 2256 C CA . GLU A 1 272 ? 60.264 11.123 -112.608 1.00 84.88 272 GLU A CA 1
ATOM 2257 C C . GLU A 1 272 ? 60.465 12.148 -113.729 1.00 84.88 272 GLU A C 1
ATOM 2259 O O . GLU A 1 272 ? 60.958 11.793 -114.801 1.00 84.88 272 GLU A O 1
ATOM 2264 N N . TYR A 1 273 ? 60.174 13.431 -113.472 1.00 84.19 273 TYR A N 1
ATOM 2265 C CA . TYR A 1 273 ? 60.407 14.513 -114.437 1.00 84.19 273 TYR A CA 1
ATOM 2266 C C . TYR A 1 273 ? 61.885 14.612 -114.840 1.00 84.19 273 TYR A C 1
ATOM 2268 O O . TYR A 1 273 ? 62.214 14.805 -116.011 1.00 84.19 273 TYR A O 1
ATOM 2276 N N . THR A 1 274 ? 62.791 14.443 -113.874 1.00 80.69 274 THR A N 1
ATOM 2277 C CA . THR A 1 274 ? 64.239 14.452 -114.119 1.00 80.69 274 THR A CA 1
ATOM 2278 C C . THR A 1 274 ? 64.674 13.251 -114.953 1.00 80.69 274 THR A C 1
ATOM 2280 O O . THR A 1 274 ? 65.425 13.423 -115.910 1.00 80.69 274 THR A O 1
ATOM 2283 N N . ALA A 1 275 ? 64.180 12.050 -114.639 1.00 79.94 275 ALA A N 1
ATOM 2284 C CA . ALA A 1 275 ? 64.483 10.837 -115.393 1.00 79.94 275 ALA A CA 1
ATOM 2285 C C . ALA A 1 275 ? 64.011 10.941 -116.853 1.00 79.94 275 ALA A C 1
ATOM 2287 O O . ALA A 1 275 ? 64.797 10.663 -117.758 1.00 79.94 275 ALA A O 1
ATOM 2288 N N . LEU A 1 276 ? 62.782 11.424 -117.080 1.00 81.00 276 LEU A N 1
ATOM 2289 C CA . LEU A 1 276 ? 62.234 11.714 -118.412 1.00 81.00 276 LEU A CA 1
ATOM 2290 C C . LEU A 1 276 ? 63.108 12.718 -119.182 1.00 81.00 276 LEU A C 1
ATOM 2292 O O . LEU A 1 276 ? 63.532 12.452 -120.308 1.00 81.00 276 LEU A O 1
ATOM 2296 N N . GLY A 1 277 ? 63.461 13.838 -118.544 1.00 76.44 277 GLY A N 1
ATOM 2297 C CA . GLY A 1 277 ? 64.348 14.837 -119.139 1.00 76.44 277 GLY A CA 1
ATOM 2298 C C . GLY A 1 277 ? 65.737 14.286 -119.475 1.00 76.44 277 GLY A C 1
ATOM 2299 O O . GLY A 1 277 ? 66.316 14.671 -120.489 1.00 76.44 277 GLY A O 1
ATOM 2300 N N . CYS A 1 278 ? 66.270 13.356 -118.678 1.00 72.50 278 CYS A N 1
ATOM 2301 C CA . CYS A 1 278 ? 67.533 12.673 -118.962 1.00 72.50 278 CYS A CA 1
ATOM 2302 C C . CYS A 1 278 ? 67.423 11.688 -120.135 1.00 72.50 278 CYS A C 1
ATOM 2304 O O . CYS A 1 278 ? 68.344 11.635 -120.948 1.00 72.50 278 CYS A O 1
ATOM 2306 N N . THR A 1 279 ? 66.317 10.948 -120.269 1.00 73.12 279 THR A N 1
ATOM 2307 C CA . THR A 1 279 ? 66.105 10.043 -121.414 1.00 73.12 279 THR A CA 1
ATOM 2308 C C . THR A 1 279 ? 65.942 10.798 -122.732 1.00 73.12 279 THR A C 1
ATOM 2310 O O . THR A 1 279 ? 66.459 10.364 -123.761 1.00 73.12 279 THR A O 1
ATOM 2313 N N . ASP A 1 280 ? 65.316 11.977 -122.709 1.00 70.12 280 ASP A N 1
ATOM 2314 C CA . ASP A 1 280 ? 65.157 12.811 -123.906 1.00 70.12 280 ASP A CA 1
ATOM 2315 C C . ASP A 1 280 ? 66.494 13.405 -124.391 1.00 70.12 280 ASP A C 1
ATOM 2317 O O . ASP A 1 280 ? 66.662 13.706 -125.577 1.00 70.12 280 ASP A O 1
ATOM 2321 N N . CYS A 1 281 ? 67.486 13.524 -123.502 1.00 66.00 281 CYS A N 1
ATOM 2322 C CA . CYS A 1 281 ? 68.806 14.074 -123.812 1.00 66.00 281 CYS A CA 1
ATOM 2323 C C . CYS A 1 281 ? 69.683 13.172 -124.706 1.00 66.00 281 CYS A C 1
ATOM 2325 O O . CYS A 1 281 ? 70.602 13.691 -125.342 1.00 66.00 281 CYS A O 1
ATOM 2327 N N . GLU A 1 282 ? 69.417 11.862 -124.810 1.00 63.69 282 GLU A N 1
ATOM 2328 C CA . GLU A 1 282 ? 70.269 10.907 -125.553 1.00 63.69 282 GLU A CA 1
ATOM 2329 C C . GLU A 1 282 ? 70.353 11.177 -127.068 1.00 63.69 282 GLU A C 1
ATOM 2331 O O . GLU A 1 282 ? 71.272 10.700 -127.735 1.00 63.69 282 GLU A O 1
ATOM 2336 N N . LYS A 1 283 ? 69.421 11.957 -127.633 1.00 63.28 283 LYS A N 1
ATOM 2337 C CA . LYS A 1 283 ? 69.350 12.254 -129.080 1.00 63.28 283 LYS A CA 1
ATOM 2338 C C . LYS A 1 283 ? 69.476 13.744 -129.414 1.00 63.28 283 LYS A C 1
ATOM 2340 O O . LYS A 1 283 ? 69.248 14.142 -130.557 1.00 63.28 283 LYS A O 1
ATOM 2345 N N . MET A 1 284 ? 69.824 14.582 -128.437 1.00 77.25 284 MET A N 1
ATOM 2346 C CA . MET A 1 284 ? 69.875 16.036 -128.610 1.00 77.25 284 MET A CA 1
ATOM 2347 C C . MET A 1 284 ? 71.229 16.520 -129.147 1.00 77.25 284 MET A C 1
ATOM 2349 O O . MET A 1 284 ? 72.292 16.032 -128.771 1.00 77.25 284 MET A O 1
ATOM 2353 N N . ASN A 1 285 ? 71.207 17.551 -129.999 1.00 73.44 285 ASN A N 1
ATOM 2354 C CA . ASN A 1 285 ? 72.423 18.287 -130.349 1.00 73.44 285 ASN A CA 1
ATOM 2355 C C . ASN A 1 285 ? 72.847 19.213 -129.189 1.00 73.44 285 ASN A C 1
ATOM 2357 O O . ASN A 1 285 ? 72.035 19.593 -128.345 1.00 73.44 285 ASN A O 1
ATOM 2361 N N . LYS A 1 286 ? 74.122 19.621 -129.158 1.00 71.81 286 LYS A N 1
ATOM 2362 C CA . LYS A 1 286 ? 74.724 20.366 -128.034 1.00 71.81 286 LYS A CA 1
ATOM 2363 C C . LYS A 1 286 ? 73.961 21.640 -127.631 1.00 71.81 286 LYS A C 1
ATOM 2365 O O . LYS A 1 286 ? 73.951 21.985 -126.455 1.00 71.81 286 LYS A O 1
ATOM 2370 N N . LYS A 1 287 ? 73.331 22.341 -128.582 1.00 73.69 287 LYS A N 1
ATOM 2371 C CA . LYS A 1 287 ? 72.577 23.575 -128.305 1.00 73.69 287 LYS A CA 1
ATOM 2372 C C . LYS A 1 287 ? 71.250 23.272 -127.602 1.00 73.69 287 LYS A C 1
ATOM 2374 O O . LYS A 1 287 ? 70.966 23.882 -126.578 1.00 73.69 287 LYS A O 1
ATOM 2379 N N . ILE A 1 288 ? 70.494 22.302 -128.118 1.00 71.81 288 ILE A N 1
ATOM 2380 C CA . ILE A 1 288 ? 69.209 21.871 -127.545 1.00 71.81 288 ILE A CA 1
ATOM 2381 C C . ILE A 1 288 ? 69.427 21.236 -126.166 1.00 71.81 288 ILE A C 1
ATOM 2383 O O . ILE A 1 288 ? 68.674 21.507 -125.240 1.00 71.81 288 ILE A O 1
ATOM 2387 N N . PHE A 1 289 ? 70.510 20.474 -125.995 1.00 74.62 289 PHE A N 1
ATOM 2388 C CA . PHE A 1 289 ? 70.870 19.882 -124.708 1.00 74.62 289 PHE A CA 1
ATOM 2389 C C . PHE A 1 289 ? 71.093 20.934 -123.610 1.00 74.62 289 PHE A C 1
ATOM 2391 O O . PHE A 1 289 ? 70.560 20.796 -122.513 1.00 74.62 289 PHE A O 1
ATOM 2398 N N . ILE A 1 290 ? 71.847 22.005 -123.892 1.00 74.25 290 ILE A N 1
ATOM 2399 C CA . ILE A 1 290 ? 72.106 23.070 -122.906 1.00 74.25 290 ILE A CA 1
ATOM 2400 C C . ILE A 1 290 ? 70.802 23.781 -122.515 1.00 74.25 290 ILE A C 1
ATOM 2402 O O . ILE A 1 290 ? 70.585 24.060 -121.339 1.00 74.25 290 ILE A O 1
ATOM 2406 N N . GLU A 1 291 ? 69.919 24.048 -123.478 1.00 76.25 291 GLU A N 1
ATOM 2407 C CA . GLU A 1 291 ? 68.633 24.704 -123.225 1.00 76.25 291 GLU A CA 1
ATOM 2408 C C . GLU A 1 291 ? 67.681 23.812 -122.406 1.00 76.25 291 GLU A C 1
ATOM 2410 O O . GLU A 1 291 ? 67.099 24.271 -121.419 1.00 76.25 291 GLU A O 1
ATOM 2415 N N . SER A 1 292 ? 67.609 22.515 -122.725 1.00 75.31 292 SER A N 1
ATOM 2416 C CA . SER A 1 292 ? 66.880 21.514 -121.935 1.00 75.31 292 SER A CA 1
ATOM 2417 C C . SER A 1 292 ? 67.447 21.360 -120.521 1.00 75.31 292 SER A C 1
ATOM 2419 O O . SER A 1 292 ? 66.680 21.332 -119.561 1.00 75.31 292 SER A O 1
ATOM 2421 N N . ALA A 1 293 ? 68.774 21.340 -120.357 1.00 74.44 293 ALA A N 1
ATOM 2422 C CA . ALA A 1 293 ? 69.423 21.248 -119.049 1.00 74.44 293 ALA A CA 1
ATOM 2423 C C . ALA A 1 293 ? 69.144 22.481 -118.171 1.00 74.44 293 ALA A C 1
ATOM 2425 O O . ALA A 1 293 ? 68.870 22.341 -116.980 1.00 74.44 293 ALA A O 1
ATOM 2426 N N . ILE A 1 294 ? 69.151 23.688 -118.752 1.00 79.38 294 ILE 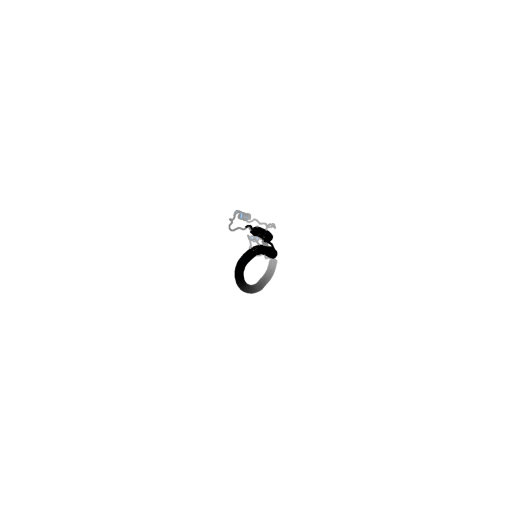A N 1
ATOM 2427 C CA . ILE A 1 294 ? 68.792 24.926 -118.042 1.00 79.38 294 ILE A CA 1
ATOM 2428 C C . ILE A 1 294 ? 67.320 24.896 -117.609 1.00 79.38 294 ILE A C 1
ATOM 2430 O O . ILE A 1 294 ? 67.006 25.272 -116.478 1.00 79.38 294 ILE A O 1
ATOM 2434 N N . ASN A 1 295 ? 66.414 24.443 -118.479 1.00 79.31 295 ASN A N 1
ATOM 2435 C CA . ASN A 1 295 ? 64.989 24.354 -118.155 1.00 79.31 295 ASN A CA 1
ATOM 2436 C C . ASN A 1 295 ? 64.701 23.283 -117.093 1.00 79.31 295 ASN A C 1
ATOM 2438 O O . ASN A 1 295 ? 63.920 23.538 -116.176 1.00 79.31 295 ASN A O 1
ATOM 2442 N N . LEU A 1 296 ? 65.379 22.134 -117.156 1.00 80.88 296 LEU A N 1
ATOM 2443 C CA . LEU A 1 296 ? 65.313 21.090 -116.136 1.00 80.88 296 LEU A CA 1
ATOM 2444 C C . LEU A 1 296 ? 65.823 21.599 -114.779 1.00 80.88 296 LEU A C 1
ATOM 2446 O O . LEU A 1 296 ? 65.121 21.478 -113.777 1.00 80.88 296 LEU A O 1
ATOM 2450 N N . ALA A 1 297 ? 66.994 22.244 -114.747 1.00 77.50 297 ALA A N 1
ATOM 2451 C CA . ALA A 1 297 ? 67.550 22.821 -113.523 1.00 77.50 297 ALA A CA 1
ATOM 2452 C C . ALA A 1 297 ? 66.629 23.895 -112.919 1.00 77.50 297 ALA A C 1
ATOM 2454 O O . ALA A 1 297 ? 66.440 23.933 -111.704 1.00 77.50 297 ALA A O 1
ATOM 2455 N N . ARG A 1 298 ? 66.004 24.736 -113.758 1.00 81.06 298 ARG A N 1
ATOM 2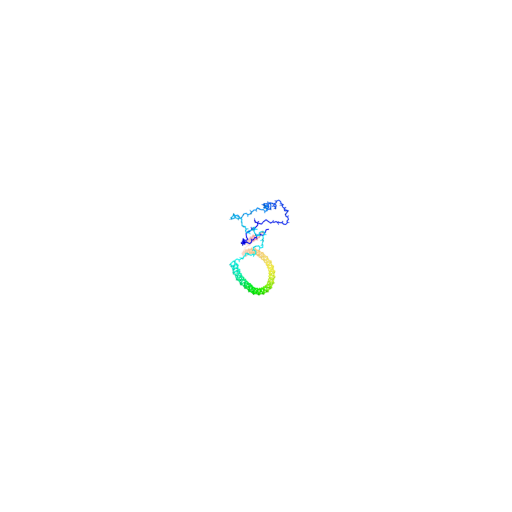456 C CA . ARG A 1 298 ? 65.030 25.739 -113.306 1.00 81.06 298 ARG A CA 1
ATOM 2457 C C . ARG A 1 298 ? 63.781 25.082 -112.716 1.00 81.06 298 ARG A C 1
ATOM 2459 O O . ARG A 1 298 ? 63.335 25.505 -111.657 1.00 81.06 298 ARG A O 1
ATOM 2466 N N . HIS A 1 299 ? 63.252 24.037 -113.353 1.00 81.94 299 HIS A N 1
ATOM 2467 C CA . HIS A 1 299 ? 62.083 23.306 -112.859 1.00 81.94 299 HIS A CA 1
ATOM 2468 C C . HIS A 1 299 ? 62.351 22.632 -111.504 1.00 81.94 299 HIS A C 1
ATOM 2470 O O . HIS A 1 299 ? 61.551 22.765 -110.577 1.00 81.94 299 HIS A O 1
ATOM 2476 N N . ILE A 1 300 ? 63.508 21.978 -111.356 1.00 80.50 300 ILE A N 1
ATOM 2477 C CA . ILE A 1 300 ? 63.948 21.382 -110.087 1.00 80.50 300 ILE A CA 1
ATOM 2478 C C . ILE A 1 300 ? 64.086 22.464 -109.008 1.00 80.50 300 ILE A C 1
ATOM 2480 O O . ILE A 1 300 ? 63.549 22.305 -107.914 1.00 80.50 300 ILE A O 1
ATOM 2484 N N . ALA A 1 301 ? 64.748 23.584 -109.316 1.00 80.31 301 ALA A N 1
ATOM 2485 C CA . ALA A 1 301 ? 64.936 24.680 -108.367 1.00 80.31 301 ALA A CA 1
ATOM 2486 C C . ALA A 1 301 ? 63.601 25.282 -107.897 1.00 80.31 301 ALA A C 1
ATOM 2488 O O . ALA A 1 301 ? 63.395 25.445 -106.696 1.00 80.31 301 ALA A O 1
ATOM 2489 N N . THR A 1 302 ? 62.664 25.549 -108.814 1.00 83.62 302 THR A N 1
ATOM 2490 C CA . THR A 1 302 ? 61.339 26.087 -108.471 1.00 83.62 302 THR A CA 1
ATOM 2491 C C . THR A 1 302 ? 60.534 25.117 -107.605 1.00 83.62 302 THR A C 1
ATOM 2493 O O . THR A 1 302 ? 59.910 25.544 -106.635 1.00 83.62 302 THR A O 1
ATOM 2496 N N . ASN A 1 303 ? 60.569 23.815 -107.902 1.00 81.94 303 ASN A N 1
ATOM 2497 C CA . ASN A 1 303 ? 59.855 22.825 -107.096 1.00 81.94 303 ASN A CA 1
ATOM 2498 C C . ASN A 1 303 ? 60.480 22.617 -105.712 1.00 81.94 303 ASN A C 1
ATOM 2500 O O . ASN A 1 303 ? 59.744 22.492 -104.735 1.00 81.94 303 ASN A O 1
ATOM 2504 N N . LEU A 1 304 ? 61.812 22.628 -105.597 1.00 81.00 304 LEU A N 1
ATOM 2505 C CA . LEU A 1 304 ? 62.499 22.581 -104.301 1.00 81.00 304 LEU A CA 1
ATOM 2506 C C . LEU A 1 304 ? 62.172 23.812 -103.445 1.00 81.00 304 LEU A C 1
ATOM 2508 O O . LEU A 1 304 ? 61.898 23.671 -102.254 1.00 81.00 304 LEU A O 1
ATOM 2512 N N . GLU A 1 305 ? 62.141 25.007 -104.040 1.00 83.25 305 GLU A N 1
ATOM 2513 C CA . GLU A 1 305 ? 61.784 26.238 -103.328 1.00 83.25 305 GLU A CA 1
ATOM 2514 C C . GLU A 1 305 ? 60.309 26.241 -102.891 1.00 83.25 305 GLU A C 1
ATOM 2516 O O . GLU A 1 305 ? 59.994 26.640 -101.767 1.00 83.25 305 GLU A O 1
ATOM 2521 N N . ALA A 1 306 ? 59.404 25.746 -103.743 1.00 82.06 306 ALA A N 1
ATOM 2522 C CA . ALA A 1 306 ? 57.994 25.579 -103.403 1.00 82.06 306 ALA A CA 1
ATOM 2523 C C . ALA A 1 306 ? 57.800 24.573 -102.256 1.00 82.06 306 ALA A C 1
ATOM 2525 O O . ALA A 1 306 ? 57.092 24.879 -101.302 1.00 82.06 306 ALA A O 1
ATOM 2526 N N . MET A 1 307 ? 58.484 23.422 -102.288 1.00 80.31 307 MET A N 1
ATOM 2527 C CA . MET A 1 307 ? 58.461 22.461 -101.178 1.00 80.31 307 MET A CA 1
ATOM 2528 C C . MET A 1 307 ? 59.006 23.065 -99.881 1.00 80.31 307 MET A C 1
ATOM 2530 O O . MET A 1 307 ? 58.436 22.835 -98.818 1.00 80.31 307 MET A O 1
ATOM 2534 N N . TYR A 1 308 ? 60.080 23.856 -99.944 1.00 78.88 308 TYR A N 1
ATOM 2535 C CA . TYR A 1 308 ? 60.640 24.517 -98.764 1.00 78.88 308 TYR A CA 1
ATOM 2536 C C . TYR A 1 308 ? 59.662 25.533 -98.150 1.00 78.88 308 TYR A C 1
ATOM 2538 O O . TYR A 1 308 ? 59.482 25.556 -96.932 1.00 78.88 308 TYR A O 1
ATOM 2546 N N . LYS A 1 309 ? 58.973 26.330 -98.981 1.00 79.75 309 LYS A N 1
ATOM 2547 C CA . LYS A 1 309 ? 57.924 27.260 -98.527 1.00 79.75 309 LYS A CA 1
ATOM 2548 C C . LYS A 1 309 ? 56.712 26.527 -97.951 1.00 79.75 309 LYS A C 1
ATOM 2550 O O . LYS A 1 309 ? 56.237 26.916 -96.886 1.00 79.75 309 LYS A O 1
ATOM 2555 N N . ASP A 1 310 ? 56.253 25.458 -98.599 1.00 79.12 310 ASP A N 1
ATOM 2556 C CA . ASP A 1 310 ? 55.124 24.650 -98.121 1.00 79.12 310 ASP A CA 1
ATOM 2557 C C . ASP A 1 310 ? 55.444 24.008 -96.756 1.00 79.12 310 ASP A C 1
ATOM 2559 O O . ASP A 1 310 ? 54.645 24.121 -95.826 1.00 79.12 310 ASP A O 1
ATOM 2563 N N . MET A 1 311 ? 56.646 23.439 -96.583 1.00 72.50 311 MET A N 1
ATOM 2564 C CA . MET A 1 311 ? 57.098 22.890 -95.296 1.00 72.50 311 MET A CA 1
ATOM 2565 C C . MET A 1 311 ? 57.229 23.970 -94.214 1.00 72.50 311 MET A C 1
ATOM 2567 O O . MET A 1 311 ? 56.796 23.757 -93.083 1.00 72.50 311 MET A O 1
ATOM 2571 N N . SER A 1 312 ? 57.785 25.140 -94.544 1.00 70.69 312 SER A N 1
ATOM 2572 C CA . SER A 1 312 ? 57.922 26.246 -93.586 1.00 70.69 312 SER A CA 1
ATOM 2573 C C . SER A 1 312 ? 56.564 26.787 -93.128 1.00 70.69 312 SER A C 1
ATOM 2575 O O . SER A 1 312 ? 56.395 27.106 -91.952 1.00 70.69 312 SER A O 1
ATOM 2577 N N . ASN A 1 313 ? 55.587 26.872 -94.032 1.00 69.94 313 ASN A N 1
ATOM 2578 C CA . ASN A 1 313 ? 54.242 27.351 -93.714 1.00 69.94 313 ASN A CA 1
ATOM 2579 C C . ASN A 1 313 ? 53.445 26.332 -92.885 1.00 69.94 313 ASN A C 1
ATOM 2581 O O . ASN A 1 313 ? 52.685 26.725 -92.003 1.00 69.94 313 ASN A O 1
ATOM 2585 N N . GLN A 1 314 ? 53.643 25.034 -93.123 1.00 66.19 314 GLN A N 1
ATOM 2586 C CA . GLN A 1 314 ? 52.968 23.965 -92.380 1.00 66.19 314 GLN A CA 1
ATOM 2587 C C . GLN A 1 314 ? 53.587 23.725 -90.993 1.00 66.19 314 GLN A C 1
ATOM 2589 O O . GLN A 1 314 ? 52.857 23.494 -90.032 1.00 66.19 314 GLN A O 1
ATOM 2594 N N . LEU A 1 315 ? 54.910 23.864 -90.843 1.00 60.72 315 LEU A N 1
ATOM 2595 C CA . LEU A 1 315 ? 55.586 23.793 -89.539 1.00 60.72 315 LEU A CA 1
ATOM 2596 C C . LEU A 1 315 ? 55.305 25.027 -88.660 1.00 60.72 315 LEU A C 1
ATOM 2598 O O . LEU A 1 315 ? 55.278 24.913 -87.436 1.00 60.72 315 LEU A O 1
ATOM 2602 N N . GLY A 1 316 ? 55.045 2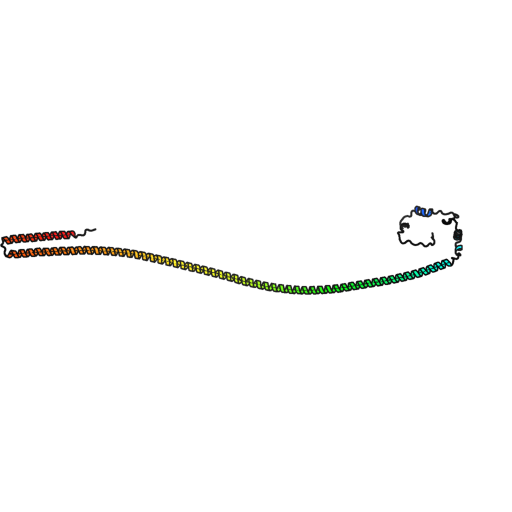6.192 -89.265 1.00 56.1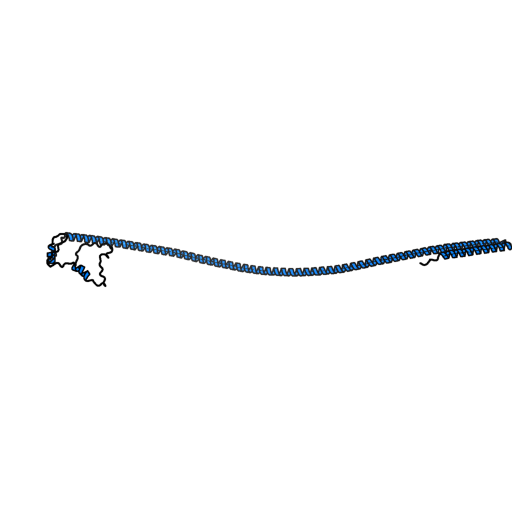2 316 GLY A N 1
ATOM 2603 C CA . GLY A 1 316 ? 54.703 27.426 -88.548 1.00 56.12 316 GLY A CA 1
ATOM 2604 C C . GLY A 1 316 ? 53.296 27.457 -87.930 1.00 56.12 316 GLY A C 1
ATOM 2605 O O . GLY A 1 316 ? 53.056 28.252 -87.026 1.00 56.12 316 GLY A O 1
ATOM 2606 N N . GLN A 1 317 ? 52.373 26.594 -88.373 1.00 52.03 317 GLN A N 1
ATOM 2607 C CA . GLN A 1 317 ? 50.989 26.539 -87.870 1.00 52.03 317 GLN A CA 1
ATOM 2608 C C . GLN A 1 317 ? 50.769 25.516 -86.740 1.00 52.03 317 GLN A C 1
ATOM 2610 O O . GLN A 1 317 ? 49.684 25.467 -86.169 1.00 52.03 317 GLN A O 1
ATOM 2615 N N . GLY A 1 318 ? 51.786 24.722 -86.387 1.00 48.06 318 GLY A N 1
ATOM 2616 C CA . GLY A 1 318 ? 51.693 23.676 -85.360 1.00 48.06 318 GLY A CA 1
ATOM 2617 C C . GLY A 1 318 ? 52.221 24.052 -83.971 1.00 48.06 318 GLY A C 1
ATOM 2618 O O . GLY A 1 318 ? 52.274 23.184 -83.102 1.00 48.06 318 GLY A O 1
ATOM 2619 N N . ALA A 1 319 ? 52.655 25.296 -83.739 1.00 39.41 319 ALA A N 1
ATOM 2620 C CA . ALA A 1 319 ? 53.133 25.719 -82.422 1.00 39.41 319 ALA A CA 1
ATOM 2621 C C . ALA A 1 319 ? 51.937 26.013 -81.491 1.00 39.41 319 ALA A C 1
ATOM 2623 O O . ALA A 1 319 ? 51.170 26.937 -81.778 1.00 39.41 319 ALA A O 1
ATOM 2624 N N . PRO A 1 320 ? 51.762 25.286 -80.371 1.00 40.84 320 PRO A N 1
ATOM 2625 C CA . PRO A 1 320 ? 50.741 25.637 -79.396 1.00 40.84 320 PRO A CA 1
ATOM 2626 C C . PRO A 1 320 ? 51.106 26.992 -78.779 1.00 40.84 320 PRO A C 1
ATOM 2628 O O . PRO A 1 320 ? 52.215 27.165 -78.270 1.00 40.84 320 PRO A O 1
ATOM 2631 N N . GLN A 1 321 ? 50.186 27.959 -78.813 1.00 42.12 321 GLN A N 1
ATOM 2632 C CA . GLN A 1 321 ? 50.329 29.157 -77.987 1.00 42.12 321 GLN A CA 1
ATOM 2633 C C . GLN A 1 321 ? 50.227 28.750 -76.510 1.00 42.12 321 GLN A C 1
ATOM 2635 O O . GLN A 1 321 ? 49.266 28.064 -76.148 1.00 42.12 321 GLN A O 1
ATOM 2640 N N . PRO A 1 322 ? 51.178 29.157 -75.652 1.00 39.06 322 PRO A N 1
ATOM 2641 C CA . PRO A 1 322 ? 51.084 28.891 -74.226 1.00 39.06 322 PRO A CA 1
ATOM 2642 C C . PRO A 1 322 ? 49.912 29.691 -73.639 1.00 39.06 322 PRO A C 1
ATOM 2644 O O . PRO A 1 322 ? 49.822 30.903 -73.848 1.00 39.06 322 PRO A O 1
ATOM 2647 N N . ARG A 1 323 ? 49.020 29.007 -72.920 1.00 41.09 323 ARG A N 1
ATOM 2648 C CA . ARG A 1 323 ? 48.148 29.617 -71.913 1.00 41.09 323 ARG A CA 1
ATOM 2649 C C . ARG A 1 323 ? 48.671 29.263 -70.537 1.00 41.09 323 ARG A C 1
ATOM 2651 O O . ARG A 1 323 ? 49.020 28.075 -70.356 1.00 41.09 323 ARG A O 1
#